Protein 5B5X (pdb70)

Foldseek 3Di:
DCVQFVQKADLLQLVQLVQVVCVVVVDALEQEEEEEFEAPDPVVVPNVVSSCVRHVHYYYDYYQQRADDCFLVNVLVSDPCYEYEYEYAREDEDCHDVLLQVLLVVCQVDPLVVLEDDPPDADPVPRRSSNQSNLLSVLCVVVVHDSNPDDSSVSSVSSQVSRQVVVVVSCVVNDDLQSYKYKYWYAYWYVNPIIGRTDFIWIRHNNDIDTDDSSPRDTDPVSHD

Solvent-accessible surface area: 10567 Å² total; per-residue (Å²): 59,113,99,123,18,106,49,12,11,8,11,42,8,0,2,3,23,0,72,96,20,8,44,66,70,36,5,73,30,140,56,4,34,0,2,0,1,2,7,125,50,88,68,7,89,60,0,43,75,69,0,94,90,26,15,64,49,33,41,43,18,57,0,58,0,0,5,7,72,33,26,45,117,18,0,120,72,15,29,121,131,93,55,15,0,1,2,1,0,0,0,3,54,32,168,50,10,40,16,0,78,94,0,17,92,47,2,74,89,50,38,29,87,74,12,36,138,60,103,77,89,92,56,110,153,67,63,42,19,9,40,4,42,16,61,2,0,70,42,0,120,165,33,196,63,61,9,104,147,15,68,28,26,41,0,0,31,0,0,5,90,11,8,1,42,23,1,44,131,22,3,120,134,19,10,81,55,72,74,2,2,23,1,0,4,0,0,3,0,2,24,85,166,19,40,0,2,12,84,60,8,10,1,9,31,99,48,96,100,55,112,40,78,4,66,146,14,104,60,81,103,174,63,71,172

Secondary structure (DSSP, 8-state):
-TTT-TT-EEHHHHHHHHHHHHHHTT--TTT-EEEEEEESSGGGHHHHHHHHHH-SEEEEEEEGGG---SHHHHHHHT---EEEEEEEE-EEE----SHHHHHHHHHHHS-HHHH---TT---TT-HHHHHHHHHHHHHHHTTT--TTT--HHHHHHHHHHHHHHHHHHHHHHH--TTTEEEEEEEEEEEE--EEEEEEEEEEESSS-EEE--GGGSPPPGGG--

Structure (mmCIF, N/CA/C/O backbone):
data_5B5X
#
_entry.id   5B5X
#
_cell.length_a   55.972
_cell.length_b   88.004
_cell.length_c   100.842
_cell.angle_alpha   90.00
_cell.angle_beta   90.00
_cell.angle_gamma   90.00
#
_symmetry.space_group_name_H-M   'I 2 2 2'
#
loop_
_entity.id
_entity.type
_entity.pdbx_description
1 polymer 'limiting CO2-inducible protein LCIC'
2 non-polymer 'ZINC ION'
3 non-polymer 'SULFATE ION'
4 water water
#
loop_
_atom_site.group_PDB
_atom_site.id
_atom_site.type_symbol
_atom_site.label_atom_id
_atom_site.label_alt_id
_atom_site.label_comp_id
_atom_site.label_asym_id
_atom_site.label_entity_id
_atom_site.label_seq_id
_atom_site.pdbx_PDB_ins_code
_atom_site.Cartn_x
_atom_site.Cartn_y
_atom_site.Cartn_z
_atom_site.occupancy
_atom_site.B_iso_or_equiv
_atom_site.auth_seq_id
_atom_site.auth_comp_id
_atom_site.auth_asym_id
_atom_site.auth_atom_id
_atom_site.pdbx_PDB_model_num
ATOM 1 N N . ILE A 1 45 ? 21.971 32.533 31.974 1.00 64.19 81 ILE A N 1
ATOM 2 C CA . ILE A 1 45 ? 20.735 31.797 32.238 1.00 61.57 81 ILE A CA 1
ATOM 3 C C . ILE A 1 45 ? 20.309 30.933 31.058 1.00 64.44 81 ILE A C 1
ATOM 4 O O . ILE A 1 45 ? 19.940 29.763 31.230 1.00 63.27 81 ILE A O 1
ATOM 6 N N . LEU A 1 46 ? 20.348 31.518 29.865 1.00 56.20 82 LEU A N 1
ATOM 7 C CA . LEU A 1 46 ? 19.917 30.827 28.652 1.00 57.35 82 LEU A CA 1
ATOM 8 C C . LEU A 1 46 ? 20.761 29.598 28.326 1.00 62.14 82 LEU A C 1
ATOM 9 O O . LEU A 1 46 ? 20.321 28.695 27.608 1.00 59.90 82 LEU A O 1
ATOM 14 N N . ARG A 1 47 ? 21.977 29.576 28.863 1.00 67.30 83 ARG A N 1
ATOM 15 C CA . ARG A 1 47 ? 22.874 28.439 28.719 1.00 66.90 83 ARG A CA 1
ATOM 16 C C . ARG A 1 47 ? 22.299 27.185 29.376 1.00 65.53 83 ARG A C 1
ATOM 17 O O . ARG A 1 47 ? 22.854 26.091 29.232 1.00 65.54 83 ARG A O 1
ATOM 19 N N . TYR A 1 48 ? 21.187 27.345 30.091 1.00 61.68 84 TYR A N 1
ATOM 20 C CA . TYR A 1 48 ? 20.497 26.212 30.692 1.00 58.96 84 TYR A CA 1
ATOM 21 C C . TYR A 1 48 ? 19.045 26.082 30.206 1.00 54.07 84 TYR A C 1
ATOM 22 O O . TYR A 1 48 ? 18.529 24.968 30.079 1.00 53.29 84 TYR A O 1
ATOM 31 N N . PHE A 1 49 ? 18.391 27.213 29.950 1.00 53.00 85 PHE A N 1
ATOM 32 C CA . PHE A 1 49 ? 16.968 27.230 29.591 1.00 51.68 85 PHE A CA 1
ATOM 33 C C . PHE A 1 49 ? 16.727 28.157 28.430 1.00 54.27 85 PHE A C 1
ATOM 34 O O . PHE A 1 49 ? 16.252 29.271 28.621 1.00 55.07 85 PHE A O 1
ATOM 42 N N . PRO A 1 50 ? 17.058 27.709 27.220 1.00 56.89 86 PRO A N 1
ATOM 43 C CA . PRO A 1 50 ? 16.965 28.532 26.006 1.00 55.47 86 PRO A CA 1
ATOM 44 C C . PRO A 1 50 ? 15.654 29.312 25.872 1.00 56.78 86 PRO A C 1
ATOM 45 O O . PRO A 1 50 ? 15.680 30.436 25.364 1.00 59.69 86 PRO A O 1
ATOM 49 N N . THR A 1 51 ? 14.541 28.744 26.331 1.00 52.64 87 THR A N 1
ATOM 50 C CA . THR A 1 51 ? 13.245 29.404 26.191 1.00 47.00 87 THR A CA 1
ATOM 51 C C . THR A 1 51 ? 12.902 30.326 27.351 1.00 41.81 87 THR A C 1
ATOM 52 O O . THR A 1 51 ? 11.793 30.848 27.407 1.00 44.26 87 THR A O 1
ATOM 56 N N . ALA A 1 52 ? 13.845 30.531 28.267 1.00 41.42 88 ALA A N 1
ATOM 57 C CA . ALA A 1 52 ? 13.600 31.372 29.445 1.00 43.36 88 ALA A CA 1
ATOM 58 C C . ALA A 1 52 ? 13.165 32.764 29.038 1.00 39.36 88 ALA A C 1
ATOM 59 O O . ALA A 1 52 ? 13.798 33.369 28.203 1.00 41.67 88 ALA A O 1
ATOM 61 N N . LEU A 1 53 ? 12.068 33.249 29.617 1.00 44.72 89 LEU A N 1
ATOM 62 C CA . LEU A 1 53 ? 11.597 34.626 29.423 1.00 39.25 89 LEU A CA 1
ATOM 63 C C . LEU A 1 53 ? 11.594 35.361 30.747 1.00 40.74 89 LEU A C 1
ATOM 64 O O . LEU A 1 53 ? 11.358 34.745 31.791 1.00 39.33 89 LEU A O 1
ATOM 69 N N . GLY A 1 54 ? 11.835 36.671 30.711 1.00 34.02 90 GLY A N 1
ATOM 70 C CA . GLY A 1 54 ? 11.608 37.488 31.881 1.00 29.85 90 GLY A CA 1
ATOM 71 C C . GLY A 1 54 ? 10.153 37.313 32.256 1.00 32.76 90 GLY A C 1
ATOM 72 O O . GLY A 1 54 ? 9.297 37.191 31.383 1.00 32.54 90 GLY A O 1
ATOM 73 N N . VAL A 1 55 ? 9.866 37.289 33.552 1.00 33.59 91 VAL A N 1
ATOM 74 C CA . VAL A 1 55 ? 8.541 36.911 34.017 1.00 34.26 91 VAL A CA 1
ATOM 75 C C . VAL A 1 55 ? 7.450 37.844 33.505 1.00 37.18 91 VAL A C 1
ATOM 76 O O . VAL A 1 55 ? 6.358 37.389 33.166 1.00 41.56 91 VAL A O 1
ATOM 80 N N . ASP A 1 56 ? 7.737 39.137 33.395 1.00 42.56 92 ASP A N 1
ATOM 81 C CA . ASP A 1 56 ? 6.739 40.060 32.844 1.00 44.53 92 ASP A CA 1
ATOM 82 C C . ASP A 1 56 ? 6.553 39.861 31.341 1.00 38.36 92 ASP A C 1
ATOM 83 O O . ASP A 1 56 ? 5.445 40.013 30.820 1.00 36.58 92 ASP A O 1
ATOM 88 N N . ASP A 1 57 ? 7.627 39.500 30.648 1.00 37.78 93 ASP A N 1
ATOM 89 C CA . ASP A 1 57 ? 7.502 39.142 29.242 1.00 38.94 93 ASP A CA 1
ATOM 90 C C . ASP A 1 57 ? 6.606 37.916 29.129 1.00 38.30 93 ASP A C 1
ATOM 91 O O . ASP A 1 57 ? 5.714 37.860 28.280 1.00 36.87 93 ASP A O 1
ATOM 96 N N . PHE A 1 58 ? 6.812 36.953 30.022 1.00 35.76 94 PHE A N 1
ATOM 97 C CA . PHE A 1 58 ? 5.993 35.754 30.012 1.00 37.42 94 PHE A CA 1
ATOM 98 C C . PHE A 1 58 ? 4.513 36.088 30.208 1.00 36.22 94 PHE A C 1
ATOM 99 O O . PHE A 1 58 ? 3.657 35.593 29.471 1.00 37.12 94 PHE A O 1
ATOM 107 N N . MET A 1 59 ? 4.215 36.926 31.196 1.00 35.70 95 MET A N 1
ATOM 108 C CA . MET A 1 59 ? 2.832 37.300 31.495 1.00 36.30 95 MET A CA 1
ATOM 109 C C . MET A 1 59 ? 2.154 38.025 30.332 1.00 36.60 95 MET A C 1
ATOM 110 O O . MET A 1 59 ? 0.993 37.764 30.042 1.00 36.59 95 MET A O 1
ATOM 115 N N . ALA A 1 60 ? 2.873 38.942 29.682 1.00 38.96 96 ALA A N 1
ATOM 116 C CA . ALA A 1 60 ? 2.341 39.689 28.532 1.00 39.48 96 ALA A CA 1
ATOM 117 C C . ALA A 1 60 ? 2.014 38.753 27.373 1.00 37.13 96 ALA A C 1
ATOM 118 O O . ALA A 1 60 ? 0.927 38.817 26.789 1.00 32.46 96 ALA A O 1
ATOM 120 N N . ARG A 1 61 ? 2.958 37.872 27.051 1.00 35.04 97 ARG A N 1
ATOM 121 C CA . ARG A 1 61 ? 2.755 36.949 25.949 1.00 37.95 97 ARG A CA 1
ATOM 122 C C . ARG A 1 61 ? 1.582 36.032 26.265 1.00 38.95 97 ARG A C 1
ATOM 123 O O . ARG A 1 61 ? 0.875 35.601 25.354 1.00 40.72 97 ARG A O 1
ATOM 131 N N . THR A 1 62 ? 1.352 35.779 27.554 1.00 34.30 98 THR A N 1
ATOM 132 C CA . THR A 1 62 ? 0.245 34.937 27.978 1.00 37.25 98 THR A CA 1
ATOM 133 C C . THR A 1 62 ? -1.071 35.691 27.888 1.00 36.76 98 THR A C 1
ATOM 134 O O . THR A 1 62 ? -2.063 35.159 27.401 1.00 44.84 98 THR A O 1
ATOM 138 N N . GLU A 1 63 ? -1.088 36.926 28.357 1.00 39.59 99 GLU A N 1
ATOM 139 C CA . GLU A 1 63 ? -2.259 37.785 28.194 1.00 42.49 99 GLU A CA 1
ATOM 140 C C . GLU A 1 63 ? -2.655 37.957 26.713 1.00 39.65 99 GLU A C 1
ATOM 141 O O . GLU A 1 63 ? -3.838 37.898 26.368 1.00 39.34 99 GLU A O 1
ATOM 147 N N . ILE A 1 64 ? -1.666 38.144 25.844 1.00 37.68 100 ILE A N 1
ATOM 148 C CA . ILE A 1 64 ? -1.909 38.279 24.402 1.00 40.80 100 ILE A CA 1
ATOM 149 C C . ILE A 1 64 ? -2.627 37.064 23.777 1.00 44.00 100 ILE A C 1
ATOM 150 O O . ILE A 1 64 ? -3.626 37.230 23.067 1.00 47.02 100 ILE A O 1
ATOM 155 N N . VAL A 1 65 ? -2.126 35.850 24.021 1.00 40.17 101 VAL A N 1
ATOM 156 C CA . VAL A 1 65 ? -2.776 34.677 23.448 1.00 39.86 101 VAL A CA 1
ATOM 157 C C . VAL A 1 65 ? -4.143 34.405 24.084 1.00 44.08 101 VAL A C 1
ATOM 158 O O . VAL A 1 65 ? -5.107 34.167 23.353 1.00 48.62 101 VAL A O 1
ATOM 162 N N . LEU A 1 66 ? -4.245 34.449 25.417 1.00 41.11 102 LEU A N 1
ATOM 163 C CA . LEU A 1 66 ? -5.521 34.181 26.092 1.00 38.50 102 LEU A CA 1
ATOM 164 C C . LEU A 1 66 ? -6.649 35.091 25.572 1.00 43.48 102 LEU A C 1
ATOM 165 O O . LEU A 1 66 ? -7.778 34.631 25.354 1.00 41.20 102 LEU A O 1
ATOM 170 N N . GLY A 1 67 ? -6.340 36.375 25.367 1.00 43.15 103 GLY A N 1
ATOM 171 C CA . GLY A 1 67 ? -7.326 37.330 24.893 1.00 44.04 103 GLY A CA 1
ATOM 172 C C . GLY A 1 67 ? -7.755 36.926 23.501 1.00 43.14 103 GLY A C 1
ATOM 173 O O . GLY A 1 67 ? -8.915 37.069 23.115 1.00 44.39 103 GLY A O 1
ATOM 174 N N . GLY A 1 68 ? -6.796 36.396 22.755 1.00 41.16 104 GLY A N 1
ATOM 175 C CA . GLY A 1 68 ? -7.067 35.852 21.445 1.00 44.30 104 GLY A CA 1
ATOM 176 C C . GLY A 1 68 ? -8.118 34.760 21.453 1.00 42.55 104 GLY A C 1
ATOM 177 O O . GLY A 1 68 ? -8.792 34.566 20.451 1.00 48.52 104 GLY A O 1
ATOM 178 N N . PHE A 1 69 ? -8.270 34.056 22.576 1.00 41.82 105 PHE A N 1
ATOM 179 C CA . PHE A 1 69 ? -9.258 32.975 22.677 1.00 40.12 105 PHE A CA 1
ATOM 180 C C . PHE A 1 69 ? -10.439 33.296 23.585 1.00 40.67 105 PHE A C 1
ATOM 181 O O . PHE A 1 69 ? -11.206 32.401 23.948 1.00 41.07 105 PHE A O 1
ATOM 189 N N . GLY A 1 70 ? -10.582 34.563 23.959 1.00 41.54 106 GLY A N 1
ATOM 190 C CA . GLY A 1 70 ? -11.771 35.004 24.656 1.00 39.18 106 GLY A CA 1
ATOM 191 C C . GLY A 1 70 ? -11.591 35.025 26.156 1.00 41.50 106 GLY A C 1
ATOM 192 O O . GLY A 1 70 ? -12.551 35.223 26.893 1.00 42.43 106 GLY A O 1
ATOM 193 N N . PHE A 1 71 ? -10.366 34.817 26.619 1.00 38.39 107 PHE A N 1
ATOM 194 C CA . PHE A 1 71 ? -10.099 34.965 28.044 1.00 43.21 107 PHE A CA 1
ATOM 195 C C . PHE A 1 71 ? -9.827 36.419 28.384 1.00 43.06 107 PHE A C 1
ATOM 196 O O . PHE A 1 71 ? -9.197 37.143 27.608 1.00 46.02 107 PHE A O 1
ATOM 204 N N . THR A 1 72 ? -10.317 36.844 29.545 1.00 44.49 108 THR A N 1
ATOM 205 C CA . THR A 1 72 ? -9.978 38.150 30.110 1.00 44.06 108 THR A CA 1
ATOM 206 C C . THR A 1 72 ? -9.633 38.003 31.582 1.00 42.92 108 THR A C 1
ATOM 207 O O . THR A 1 72 ? -10.043 37.035 32.220 1.00 42.31 108 THR A O 1
ATOM 211 N N . GLY A 1 73 ? -8.915 38.988 32.124 1.00 44.07 109 GLY A N 1
ATOM 212 C CA . GLY A 1 73 ? -8.557 39.009 33.532 1.00 43.30 109 GLY A CA 1
ATOM 213 C C . GLY A 1 73 ? -9.783 38.987 34.418 1.00 42.79 109 GLY A C 1
ATOM 214 O O . GLY A 1 73 ? -9.746 38.553 35.560 1.00 47.05 109 GLY A O 1
ATOM 215 N N . ASP A 1 74 ? -10.895 39.431 33.868 1.00 43.01 110 ASP A N 1
ATOM 216 C CA . ASP A 1 74 ? -12.112 39.499 34.636 1.00 43.82 110 ASP A CA 1
ATOM 217 C C . ASP A 1 74 ? -13.059 38.319 34.441 1.00 43.28 110 ASP A C 1
ATOM 218 O O . ASP A 1 74 ? -13.927 38.103 35.272 1.00 44.57 110 ASP A O 1
ATOM 223 N N . ASN A 1 75 ? -12.922 37.552 33.361 1.00 39.57 111 ASN A N 1
ATOM 224 C CA . ASN A 1 75 ? -13.838 36.425 33.206 1.00 44.82 111 ASN A CA 1
ATOM 225 C C . ASN A 1 75 ? -13.205 35.087 33.590 1.00 42.88 111 ASN A C 1
ATOM 226 O O . ASN A 1 75 ? -13.857 34.057 33.530 1.00 44.26 111 ASN A O 1
ATOM 231 N N . THR A 1 76 ? -11.940 35.109 33.991 1.00 42.24 112 THR A N 1
ATOM 232 C CA . THR A 1 76 ? -11.223 33.871 34.234 1.00 42.59 112 THR A CA 1
ATOM 233 C C . THR A 1 76 ? -10.761 33.745 35.675 1.00 46.80 112 THR A C 1
ATOM 234 O O . THR A 1 76 ? -10.150 34.660 36.217 1.00 45.16 112 THR A O 1
ATOM 238 N N . ILE A 1 77 ? -11.063 32.593 36.272 1.00 50.22 113 ILE A N 1
ATOM 239 C CA . ILE A 1 77 ? -10.430 32.126 37.506 1.00 49.77 113 ILE A CA 1
ATOM 240 C C . ILE A 1 77 ? -9.096 31.444 37.175 1.00 45.70 113 ILE A C 1
ATOM 241 O O . ILE A 1 77 ? -9.081 30.478 36.429 1.00 49.68 113 ILE A O 1
ATOM 246 N N . ALA A 1 78 ? -7.983 31.925 37.717 1.00 43.33 114 ALA A N 1
ATOM 247 C CA . ALA A 1 78 ? -6.712 31.225 37.532 1.00 41.83 114 ALA A CA 1
ATOM 248 C C . ALA A 1 78 ? -6.382 30.340 38.728 1.00 42.98 114 ALA A C 1
ATOM 249 O O . ALA A 1 78 ? -6.870 30.570 39.840 1.00 47.47 114 ALA A O 1
ATOM 251 N N . MET A 1 79 ? -5.557 29.323 38.484 1.00 40.01 115 MET A N 1
ATOM 252 C CA . MET A 1 79 ? -5.033 28.469 39.540 1.00 35.61 115 MET A CA 1
ATOM 253 C C . MET A 1 79 ? -3.528 28.317 39.375 1.00 36.17 115 MET A C 1
ATOM 254 O O . MET A 1 79 ? -3.044 28.156 38.265 1.00 40.55 115 MET A O 1
ATOM 259 N N . THR A 1 80 ? -2.788 28.381 40.476 1.00 37.22 116 THR A N 1
ATOM 260 C CA . THR A 1 80 ? -1.329 28.295 40.424 1.00 37.62 116 THR A CA 1
ATOM 261 C C . THR A 1 80 ? -0.782 27.215 41.351 1.00 40.69 116 THR A C 1
ATOM 262 O O . THR A 1 80 ? -1.245 27.058 42.484 1.00 44.64 116 THR A O 1
ATOM 266 N N . ASN A 1 81 ? 0.202 26.468 40.866 1.00 36.32 117 ASN A N 1
ATOM 267 C CA . ASN A 1 81 ? 0.887 25.513 41.701 1.00 39.81 117 ASN A CA 1
ATOM 268 C C . ASN A 1 81 ? 2.362 25.778 41.653 1.00 37.58 117 ASN A C 1
ATOM 269 O O . ASN A 1 81 ? 2.961 25.803 40.589 1.00 33.67 117 ASN A O 1
ATOM 274 N N . LEU A 1 82 ? 2.948 25.973 42.825 1.00 42.08 118 LEU A N 1
ATOM 275 C CA . LEU A 1 82 ? 4.355 26.330 42.925 1.00 41.16 118 LEU A CA 1
ATOM 276 C C . LEU A 1 82 ? 4.970 25.559 44.060 1.00 40.78 118 LEU A C 1
ATOM 277 O O . LEU A 1 82 ? 4.269 24.946 44.845 1.00 42.68 118 LEU A O 1
ATOM 282 N N . CYS A 1 83 ? 6.286 25.592 44.155 1.00 42.85 119 CYS A N 1
ATOM 283 C CA . CYS A 1 83 ? 6.921 25.036 45.323 1.00 46.65 119 CYS A CA 1
ATOM 284 C C . CYS A 1 83 ? 6.530 25.858 46.547 1.00 53.89 119 CYS A C 1
ATOM 285 O O . CYS A 1 83 ? 6.127 27.019 46.411 1.00 52.17 119 CYS A O 1
ATOM 288 N N . ARG A 1 84 ? 6.660 25.270 47.737 1.00 50.54 120 ARG A N 1
ATOM 289 C CA . ARG A 1 84 ? 6.249 25.947 48.966 1.00 54.23 120 ARG A CA 1
ATOM 290 C C . ARG A 1 84 ? 7.262 27.023 49.365 1.00 58.63 120 ARG A C 1
ATOM 291 O O . ARG A 1 84 ? 7.002 27.823 50.259 1.00 69.60 120 ARG A O 1
ATOM 299 N N . ASP A 1 85 ? 8.400 27.052 48.681 1.00 57.86 121 ASP A N 1
ATOM 300 C CA . ASP A 1 85 ? 9.473 27.989 48.987 1.00 59.14 121 ASP A CA 1
ATOM 301 C C . ASP A 1 85 ? 9.016 29.448 48.938 1.00 70.63 121 ASP A C 1
ATOM 302 O O . ASP A 1 85 ? 8.140 29.814 48.153 1.00 74.96 121 ASP A O 1
ATOM 307 N N . GLU A 1 86 ? 9.625 30.274 49.782 1.00 71.81 122 GLU A N 1
ATOM 308 C CA . GLU A 1 86 ? 9.291 31.689 49.883 1.00 72.98 122 GLU A CA 1
ATOM 309 C C . GLU A 1 86 ? 9.621 32.440 48.580 1.00 76.25 122 GLU A C 1
ATOM 310 O O . GLU A 1 86 ? 8.986 33.446 48.237 1.00 70.12 122 GLU A O 1
ATOM 312 N N . VAL A 1 87 ? 10.627 31.973 47.868 1.00 76.44 123 VAL A N 1
ATOM 313 C CA . VAL A 1 87 ? 11.085 32.605 46.655 1.00 71.85 123 VAL A CA 1
ATOM 314 C C . VAL A 1 87 ? 10.144 32.576 45.459 1.00 72.07 123 VAL A C 1
ATOM 315 O O . VAL A 1 87 ? 10.300 33.337 44.525 1.00 63.75 123 VAL A O 1
ATOM 319 N N . THR A 1 88 ? 9.165 31.699 45.489 1.00 70.01 124 THR A N 1
ATOM 320 C CA . THR A 1 88 ? 8.222 31.591 44.369 1.00 64.21 124 THR A CA 1
ATOM 321 C C . THR A 1 88 ? 7.168 32.705 44.375 1.00 60.14 124 THR A C 1
ATOM 322 O O . THR A 1 88 ? 6.166 32.635 43.661 1.00 55.00 124 THR A O 1
ATOM 326 N N . GLN A 1 89 ? 7.406 33.737 45.175 1.00 62.64 125 GLN A N 1
ATOM 327 C CA . GLN A 1 89 ? 6.389 34.749 45.434 1.00 62.69 125 GLN A CA 1
ATOM 328 C C . GLN A 1 89 ? 6.109 35.661 44.228 1.00 56.55 125 GLN A C 1
ATOM 329 O O . GLN A 1 89 ? 4.960 36.063 44.020 1.00 54.54 125 GLN A O 1
ATOM 335 N N . VAL A 1 90 ? 7.132 35.973 43.429 1.00 52.41 126 VAL A N 1
ATOM 336 C CA . VAL A 1 90 ? 6.960 36.953 42.351 1.00 53.14 126 VAL A CA 1
ATOM 337 C C . VAL A 1 90 ? 5.993 36.477 41.272 1.00 49.05 126 VAL A C 1
ATOM 338 O O . VAL A 1 90 ? 5.083 37.208 40.900 1.00 47.97 126 VAL A O 1
ATOM 342 N N . VAL A 1 91 ? 6.180 35.255 40.786 1.00 51.85 127 VAL A N 1
ATOM 343 C CA . VAL A 1 91 ? 5.291 34.680 39.769 1.00 51.55 127 VAL A CA 1
ATOM 344 C C . VAL A 1 91 ? 3.838 34.687 40.241 1.00 46.60 127 VAL A C 1
ATOM 345 O O . VAL A 1 91 ? 2.889 34.886 39.473 1.00 41.94 127 VAL A O 1
ATOM 349 N N . LYS A 1 92 ? 3.691 34.465 41.533 1.00 45.05 128 LYS A N 1
ATOM 350 C CA . LYS A 1 92 ? 2.397 34.329 42.155 1.00 47.97 128 LYS A CA 1
ATOM 351 C C . LYS A 1 92 ? 1.704 35.692 42.344 1.00 46.58 128 LYS A C 1
ATOM 352 O O . LYS A 1 92 ? 0.490 35.820 42.157 1.00 41.79 128 LYS A O 1
ATOM 358 N N . ASP A 1 93 ? 2.477 36.715 42.698 1.00 49.08 129 ASP A N 1
ATOM 359 C CA . ASP A 1 93 ? 1.941 38.076 42.748 1.00 45.67 129 ASP A CA 1
ATOM 360 C C . ASP A 1 93 ? 1.560 38.572 41.350 1.00 42.96 129 ASP A C 1
ATOM 361 O O . ASP A 1 93 ? 0.503 39.184 41.159 1.00 40.24 129 ASP A O 1
ATOM 366 N N . LYS A 1 94 ? 2.414 38.283 40.371 1.00 39.24 130 LYS A N 1
ATOM 367 C CA . LYS A 1 94 ? 2.193 38.736 39.003 1.00 43.09 130 LYS A CA 1
ATOM 368 C C . LYS A 1 94 ? 0.918 38.152 38.417 1.00 43.22 130 LYS A C 1
ATOM 369 O O . LYS A 1 94 ? 0.151 38.845 37.754 1.00 45.67 130 LYS A O 1
ATOM 375 N N . ILE A 1 95 ? 0.698 36.871 38.669 1.00 41.29 131 ILE A N 1
ATOM 376 C CA . ILE A 1 95 ? -0.477 36.185 38.170 1.00 41.02 131 ILE A CA 1
ATOM 377 C C . ILE A 1 95 ? -1.759 36.717 38.809 1.00 41.53 131 ILE A C 1
ATOM 378 O O . ILE A 1 95 ? -2.713 37.050 38.120 1.00 44.84 131 ILE A O 1
ATOM 383 N N . GLU A 1 96 ? -1.788 36.830 40.124 1.00 45.64 132 GLU A N 1
ATOM 384 C CA . GLU A 1 96 ? -3.010 37.287 40.781 1.00 51.02 132 GLU A CA 1
ATOM 385 C C . GLU A 1 96 ? -3.282 38.790 40.557 1.00 47.50 132 GLU A C 1
ATOM 386 O O . GLU A 1 96 ? -4.424 39.248 40.662 1.00 46.91 132 GLU A O 1
ATOM 392 N N . ALA A 1 97 ? -2.258 39.543 40.181 1.00 44.25 133 ALA A N 1
ATOM 393 C CA . ALA A 1 97 ? -2.506 40.896 39.678 1.00 47.27 133 ALA A CA 1
ATOM 394 C C . ALA A 1 97 ? -3.132 40.867 38.276 1.00 49.09 133 ALA A C 1
ATOM 395 O O . ALA A 1 97 ? -3.871 41.776 37.904 1.00 48.16 133 ALA A O 1
ATOM 397 N N . ALA A 1 98 ? -2.834 39.831 37.495 1.00 45.88 134 ALA A N 1
ATOM 398 C CA . ALA A 1 98 ? -3.389 39.736 36.149 1.00 42.94 134 ALA A CA 1
ATOM 399 C C . ALA A 1 98 ? -4.842 39.264 36.146 1.00 44.85 134 ALA A C 1
ATOM 400 O O . ALA A 1 98 ? -5.567 39.497 35.177 1.00 47.27 134 ALA A O 1
ATOM 402 N N . PHE A 1 99 ? -5.269 38.607 37.223 1.00 44.68 135 PHE A N 1
ATOM 403 C CA . PHE A 1 99 ? -6.601 38.007 37.272 1.00 44.06 135 PHE A CA 1
ATOM 404 C C . PHE A 1 99 ? -7.413 38.513 38.447 1.00 43.48 135 PHE A C 1
ATOM 405 O O . PHE A 1 99 ? -6.867 38.875 39.483 1.00 43.38 135 PHE A O 1
ATOM 413 N N . GLY A 1 100 ? -8.729 38.514 38.275 1.00 49.23 136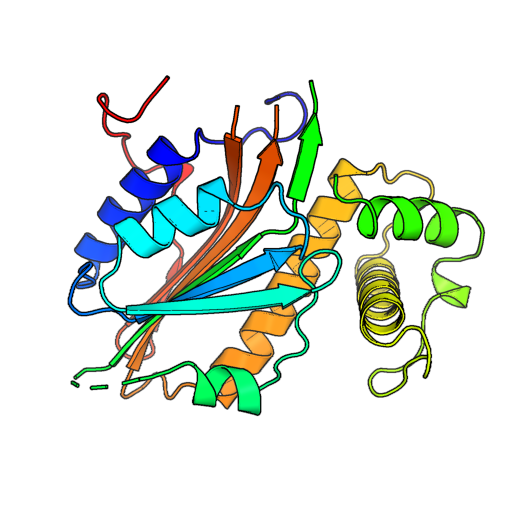 GLY A N 1
ATOM 414 C CA . GLY A 1 100 ? -9.639 38.915 39.327 1.00 54.46 136 GLY A CA 1
ATOM 415 C C . GLY A 1 100 ? -9.699 37.878 40.432 1.00 55.48 136 GLY A C 1
ATOM 416 O O . GLY A 1 100 ? -9.463 38.182 41.601 1.00 64.29 136 GLY A O 1
ATOM 417 N N . SER A 1 101 ? -10.021 36.644 40.068 1.00 59.35 137 SER A N 1
ATOM 418 C CA . SER A 1 101 ? -10.056 35.576 41.054 1.00 59.81 137 SER A CA 1
ATOM 419 C C . SER A 1 101 ? -8.866 34.651 40.843 1.00 56.73 137 SER A C 1
ATOM 420 O O . SER A 1 101 ? -8.641 34.152 39.739 1.00 49.69 137 SER A O 1
ATOM 423 N N . SER A 1 102 ? -8.093 34.460 41.907 1.00 57.58 138 SER A N 1
ATOM 424 C CA . SER A 1 102 ? -6.937 33.580 41.887 1.00 53.36 138 SER A CA 1
ATOM 425 C C . SER A 1 102 ? -7.058 32.556 43.019 1.00 55.89 138 SER A C 1
ATOM 426 O O . SER A 1 102 ? -7.725 32.802 44.022 1.00 61.11 138 SER A O 1
ATOM 429 N N . PHE A 1 103 ? -6.411 31.413 42.844 1.00 50.43 139 PHE A N 1
ATOM 430 C CA . PHE A 1 103 ? -6.507 30.299 43.779 1.00 50.73 139 PHE A CA 1
ATOM 431 C C . PHE A 1 103 ? -5.197 29.537 43.697 1.00 46.85 139 PHE A C 1
ATOM 432 O O . PHE A 1 103 ? -4.764 29.161 42.618 1.00 48.90 139 PHE A O 1
ATOM 440 N N . ASN A 1 104 ? -4.534 29.336 44.818 1.00 44.35 140 ASN A N 1
ATOM 441 C CA . ASN A 1 104 ? -3.214 28.731 44.765 1.00 45.13 140 ASN A CA 1
ATOM 442 C C . ASN A 1 104 ? -3.088 27.403 45.503 1.00 50.40 140 ASN A C 1
ATOM 443 O O . ASN A 1 104 ? -3.789 27.133 46.474 1.00 52.34 140 ASN A O 1
ATOM 448 N N . THR A 1 105 ? -2.195 26.566 45.000 1.00 47.98 141 THR A N 1
ATOM 449 C CA . THR A 1 105 ? -1.818 25.330 45.667 1.00 52.35 141 THR A CA 1
ATOM 450 C C . THR A 1 105 ? -0.300 25.343 45.685 1.00 47.42 141 THR A C 1
ATOM 451 O O . THR A 1 105 ? 0.312 26.109 44.944 1.00 48.60 141 THR A O 1
ATOM 455 N N . ASN A 1 106 ? 0.305 24.507 46.517 1.00 49.69 142 ASN A N 1
ATOM 456 C CA . ASN A 1 106 ? 1.753 24.414 46.556 1.00 49.32 142 ASN A CA 1
ATOM 457 C C . ASN A 1 106 ? 2.219 23.297 47.457 1.00 48.47 142 ASN A C 1
ATOM 458 O O . ASN A 1 106 ? 1.611 23.028 48.479 1.00 50.76 142 ASN A O 1
ATOM 463 N N . GLY A 1 107 ? 3.320 22.667 47.091 1.00 45.06 143 GLY A N 1
ATOM 464 C CA . GLY A 1 107 ? 3.919 21.688 47.959 1.00 46.34 143 GLY A CA 1
ATOM 465 C C . GLY A 1 107 ? 5.377 21.610 47.618 1.00 45.93 143 GLY A C 1
ATOM 466 O O . GLY A 1 107 ? 5.850 22.375 46.785 1.00 46.71 143 GLY A O 1
ATOM 467 N N . LEU A 1 108 ? 6.080 20.682 48.256 1.00 45.97 144 LEU A N 1
ATOM 468 C CA . LEU A 1 108 ? 7.497 20.487 48.011 1.00 46.30 144 LEU A CA 1
ATOM 469 C C . LEU A 1 108 ? 7.733 20.231 46.551 1.00 42.77 144 LEU A C 1
ATOM 470 O O . LEU A 1 108 ? 7.103 19.343 45.974 1.00 44.66 144 LEU A O 1
ATOM 475 N N . GLY A 1 109 ? 8.638 21.017 45.968 1.00 44.58 145 GLY A N 1
ATOM 476 C CA . GLY A 1 109 ? 8.965 20.947 44.552 1.00 44.97 145 GLY A CA 1
ATOM 477 C C . GLY A 1 109 ? 7.755 21.106 43.659 1.00 41.90 145 GLY A C 1
ATOM 478 O O . GLY A 1 109 ? 7.756 20.621 42.527 1.00 38.80 145 GLY A O 1
ATOM 479 N N . ALA A 1 110 ? 6.728 21.776 44.190 1.00 43.25 146 ALA A N 1
ATOM 480 C CA . ALA A 1 110 ? 5.443 21.964 43.516 1.00 42.71 146 ALA A CA 1
ATOM 481 C C . ALA A 1 110 ? 4.712 20.647 43.198 1.00 44.37 146 ALA A C 1
ATOM 482 O O . ALA A 1 110 ? 3.944 20.588 42.243 1.00 44.77 146 ALA A O 1
ATOM 484 N N . VAL A 1 111 ? 4.939 19.600 43.993 1.00 40.43 147 VAL A N 1
ATOM 485 C CA . VAL A 1 111 ? 4.163 18.371 43.860 1.00 35.32 147 VAL A CA 1
ATOM 486 C C . VAL A 1 111 ? 2.690 18.687 44.088 1.00 40.74 147 VAL A C 1
ATOM 487 O O . VAL A 1 111 ? 2.365 19.561 44.895 1.00 47.27 147 VAL A O 1
ATOM 491 N N . LEU A 1 112 ? 1.810 17.990 43.367 1.00 41.18 148 LEU A N 1
ATOM 492 C CA . LEU A 1 112 ? 0.360 18.219 43.431 1.00 42.77 148 LEU A CA 1
ATOM 493 C C . LEU A 1 112 ? -0.400 17.240 44.325 1.00 43.05 148 LEU A C 1
ATOM 494 O O . LEU A 1 112 ? -0.631 16.090 43.942 1.00 46.09 148 LEU A O 1
ATOM 499 N N . THR A 1 113 ? -0.846 17.714 45.483 1.00 42.86 149 THR A N 1
ATOM 500 C CA . THR A 1 113 ? -1.499 16.835 46.452 1.00 45.01 149 THR A CA 1
ATOM 501 C C . THR A 1 113 ? -2.966 17.170 46.688 1.00 46.54 149 THR A C 1
ATOM 502 O O . THR A 1 113 ? -3.685 16.395 47.320 1.00 45.03 149 THR A O 1
ATOM 506 N N . CYS A 1 114 ? -3.408 18.313 46.179 1.00 40.70 150 CYS A N 1
ATOM 507 C CA . CYS A 1 114 ? -4.767 18.779 46.436 1.00 43.18 150 CYS A CA 1
ATOM 508 C C . CYS A 1 114 ? -5.834 17.881 45.809 1.00 39.12 150 CYS A C 1
ATOM 509 O O . CYS A 1 114 ? -7.016 17.966 46.158 1.00 37.80 150 CYS A O 1
ATOM 512 N N . GLY A 1 115 ? -5.425 17.047 44.859 1.00 43.96 151 GLY A N 1
ATOM 513 C CA . GLY A 1 115 ? -6.341 16.126 44.209 1.00 41.97 151 GLY A CA 1
ATOM 514 C C . GLY A 1 115 ? -7.527 16.812 43.560 1.00 42.78 151 GLY A C 1
ATOM 515 O O . GLY A 1 115 ? -7.569 18.029 43.449 1.00 48.28 151 GLY A O 1
ATOM 516 N N . VAL A 1 116 ? -8.505 16.030 43.134 1.00 43.25 152 VAL A N 1
ATOM 517 C CA . VAL A 1 116 ? -9.661 16.589 42.451 1.00 47.35 152 VAL A CA 1
ATOM 518 C C . VAL A 1 116 ? -10.510 17.393 43.428 1.00 48.35 152 VAL A C 1
ATOM 519 O O . VAL A 1 116 ? -11.195 18.343 43.044 1.00 45.31 152 VAL A O 1
ATOM 523 N N . THR A 1 117 ? -10.447 17.001 44.699 1.00 52.88 153 THR A N 1
ATOM 524 C CA . THR A 1 117 ? -11.245 17.618 45.755 1.00 46.44 153 THR A CA 1
ATOM 525 C C . THR A 1 117 ? -10.767 19.020 46.013 1.00 44.10 153 THR A C 1
ATOM 526 O O . THR A 1 117 ? -11.569 19.948 46.122 1.00 47.57 153 THR A O 1
ATOM 530 N N . GLY A 1 118 ? -9.452 19.168 46.120 1.00 42.14 154 GLY A N 1
ATOM 531 C CA . GLY A 1 118 ? -8.856 20.484 46.270 1.00 46.75 154 GLY A CA 1
ATOM 532 C C . GLY A 1 118 ? -9.087 21.378 45.061 1.00 45.32 154 GLY A C 1
ATOM 533 O O . GLY A 1 118 ? -9.416 22.549 45.210 1.00 47.74 154 GLY A O 1
ATOM 534 N N . MET A 1 119 ? -8.927 20.829 43.860 1.00 47.39 155 MET A N 1
ATOM 535 C CA . MET A 1 119 ? -9.118 21.623 42.650 1.00 47.94 155 MET A CA 1
ATOM 536 C C . MET A 1 119 ? -10.560 22.080 42.482 1.00 49.29 155 MET A C 1
ATOM 537 O O . MET A 1 119 ? -10.796 23.265 42.283 1.00 53.58 155 MET A O 1
ATOM 542 N N . LYS A 1 120 ? -11.522 21.164 42.564 1.00 50.02 156 LYS A N 1
ATOM 543 C CA . LYS A 1 120 ? -12.925 21.549 42.420 1.00 48.20 156 LYS A CA 1
ATOM 544 C C . LYS A 1 120 ? -13.272 22.573 43.475 1.00 48.94 156 LYS A C 1
ATOM 545 O O . LYS A 1 120 ? -14.075 23.465 43.244 1.00 54.87 156 LYS A O 1
ATOM 551 N N . ALA A 1 121 ? -12.647 22.448 44.635 1.00 48.34 157 ALA A N 1
ATOM 552 C CA . ALA A 1 121 ? -12.909 23.371 45.721 1.00 49.70 157 ALA A CA 1
ATOM 553 C C . ALA A 1 121 ? -12.453 24.778 45.337 1.00 55.03 157 ALA A C 1
ATOM 554 O O . ALA A 1 121 ? -13.234 25.733 45.391 1.00 55.37 157 ALA A O 1
ATOM 556 N N . GLY A 1 122 ? -11.199 24.899 44.915 1.00 51.99 158 GLY A N 1
ATOM 557 C CA . GLY A 1 122 ? -10.644 26.189 44.543 1.00 51.10 158 GLY A CA 1
ATOM 558 C C . GLY A 1 122 ? -11.295 26.910 43.375 1.00 51.44 158 GLY A C 1
ATOM 559 O O . GLY A 1 122 ? -10.861 27.998 43.004 1.00 61.81 158 GLY A O 1
ATOM 560 N N . LEU A 1 123 ? -12.333 26.327 42.790 1.00 50.54 159 LEU A N 1
ATOM 561 C CA . LEU A 1 123 ? -12.966 26.944 41.642 1.00 51.17 159 LEU A CA 1
ATOM 562 C C . LEU A 1 123 ? -14.327 27.530 42.022 1.00 63.64 159 LEU A C 1
ATOM 563 O O . LEU A 1 123 ? -15.315 26.795 42.115 1.00 58.64 159 LEU A O 1
ATOM 568 N N . SER A 1 124 ? -14.319 28.848 42.293 1.00 71.57 160 SER A N 1
ATOM 569 C CA . SER A 1 124 ? -15.493 29.745 42.363 1.00 66.48 160 SER A CA 1
ATOM 570 C C . SER A 1 124 ? -15.077 31.108 42.913 1.00 60.98 160 SER A C 1
ATOM 571 O O . SER A 1 124 ? -13.999 31.250 43.490 1.00 61.19 160 SER A O 1
ATOM 574 N N . ARG A 1 133 ? -19.950 31.570 30.473 1.00 74.01 169 ARG A N 1
ATOM 575 C CA . ARG A 1 133 ? -19.298 30.255 30.410 1.00 66.28 169 ARG A CA 1
ATOM 576 C C . ARG A 1 133 ? -18.086 30.239 31.350 1.00 68.01 169 ARG A C 1
ATOM 577 O O . ARG A 1 133 ? -17.417 31.261 31.510 1.00 68.42 169 ARG A O 1
ATOM 585 N N . GLU A 1 134 ? -17.804 29.093 31.970 1.00 65.47 170 GLU A N 1
ATOM 586 C CA . GLU A 1 134 ? -16.717 29.001 32.942 1.00 55.24 170 GLU A CA 1
ATOM 587 C C . GLU A 1 134 ? -15.356 29.019 32.268 1.00 55.37 170 GLU A C 1
ATOM 588 O O . GLU A 1 134 ? -15.137 28.317 31.274 1.00 58.06 170 GLU A O 1
ATOM 594 N N . ARG A 1 135 ? -14.445 29.823 32.807 1.00 49.75 171 ARG A N 1
ATOM 595 C CA . ARG A 1 135 ? -13.108 29.945 32.238 1.00 45.49 171 ARG A CA 1
ATOM 596 C C . ARG A 1 135 ? -12.041 29.845 33.309 1.00 44.15 171 ARG A C 1
ATOM 597 O O . ARG A 1 135 ? -12.091 30.549 34.319 1.00 45.72 171 ARG A O 1
ATOM 605 N N . TYR A 1 136 ? -11.073 28.968 33.072 1.00 42.60 172 TYR A N 1
ATOM 606 C CA . TYR A 1 136 ? -9.980 28.733 34.007 1.00 42.59 172 TYR A CA 1
ATOM 607 C C . TYR A 1 136 ? -8.646 28.700 33.300 1.00 41.25 172 TYR A C 1
ATOM 608 O O . TYR A 1 136 ? -8.576 28.388 32.123 1.00 45.27 172 TYR A O 1
ATOM 617 N N . VAL A 1 137 ? -7.578 29.014 34.015 1.00 39.90 173 VAL A N 1
ATOM 618 C CA . VAL A 1 137 ? -6.246 28.810 33.464 1.00 41.78 173 VAL A CA 1
ATOM 619 C C . VAL A 1 137 ? -5.360 28.225 34.556 1.00 40.78 173 VAL A C 1
ATOM 620 O O . VAL A 1 137 ? -5.385 28.672 35.705 1.00 40.00 173 VAL A O 1
ATOM 624 N N . PHE A 1 138 ? -4.593 27.208 34.191 1.00 33.87 174 PHE A N 1
ATOM 625 C CA . PHE A 1 138 ? -3.820 26.460 35.151 1.00 34.84 174 PHE A CA 1
ATOM 626 C C . PHE A 1 138 ? -2.336 26.684 34.940 1.00 35.07 174 PHE A C 1
ATOM 627 O O . PHE A 1 138 ? -1.788 26.301 33.906 1.00 39.27 174 PHE A O 1
ATOM 635 N N . PHE A 1 139 ? -1.683 27.291 35.924 1.00 32.64 175 PHE A N 1
ATOM 636 C CA . PHE A 1 139 ? -0.234 27.453 35.887 1.00 34.12 175 PHE A CA 1
ATOM 637 C C . PHE A 1 139 ? 0.472 26.486 36.818 1.00 37.83 175 PHE A C 1
ATOM 638 O O . PHE A 1 139 ? 0.012 26.230 37.924 1.00 35.49 175 PHE A O 1
ATOM 646 N N . ALA A 1 140 ? 1.616 25.977 36.384 1.00 40.36 176 ALA A N 1
ATOM 647 C CA . ALA A 1 140 ? 2.415 25.124 37.240 1.00 35.75 176 ALA A CA 1
ATOM 648 C C . ALA A 1 140 ? 3.886 25.246 36.906 1.00 39.59 176 ALA A C 1
ATOM 649 O O . ALA A 1 140 ? 4.296 25.109 35.739 1.00 39.05 176 ALA A O 1
ATOM 651 N N . PHE A 1 141 ? 4.668 25.532 37.942 1.00 36.79 177 PHE A N 1
ATOM 652 C CA . PHE A 1 141 ? 6.104 25.689 37.810 1.00 39.82 177 PHE A CA 1
ATOM 653 C C . PHE A 1 141 ? 6.832 25.111 39.011 1.00 38.16 177 PHE A C 1
ATOM 654 O O . PHE A 1 141 ? 6.565 25.513 40.135 1.00 39.67 177 PHE A O 1
ATOM 662 N N . PRO A 1 142 ? 7.737 24.151 38.775 1.00 36.11 178 PRO A N 1
ATOM 663 C CA . PRO A 1 142 ? 8.803 23.897 39.742 1.00 36.85 178 PRO A CA 1
ATOM 664 C C . PRO A 1 142 ? 9.799 25.028 39.613 1.00 40.40 178 PRO A C 1
ATOM 665 O O . PRO A 1 142 ? 9.761 25.712 38.601 1.00 43.58 178 PRO A O 1
ATOM 669 N N . HIS A 1 143 ? 10.659 25.227 40.606 1.00 41.15 179 HIS A N 1
ATOM 670 C CA . HIS A 1 143 ? 11.633 26.313 40.551 1.00 43.52 179 HIS A CA 1
ATOM 671 C C . HIS A 1 143 ? 13.084 25.840 40.606 1.00 44.19 179 HIS A C 1
ATOM 672 O O . HIS A 1 143 ? 13.366 24.679 40.901 1.00 50.30 179 HIS A O 1
ATOM 679 N N . ILE A 1 144 ? 13.995 26.763 40.316 1.00 41.70 180 ILE A N 1
ATOM 680 C CA . ILE A 1 144 ? 15.426 26.490 40.324 1.00 40.85 180 ILE A CA 1
ATOM 681 C C . ILE A 1 144 ? 16.181 27.813 40.396 1.00 42.84 180 ILE A C 1
ATOM 682 O O . ILE A 1 144 ? 15.705 28.831 39.893 1.00 43.18 180 ILE A O 1
ATOM 687 N N . ALA A 1 145 ? 17.354 27.802 41.021 1.00 41.93 181 ALA A N 1
ATOM 688 C CA . ALA A 1 145 ? 18.143 29.020 41.150 1.00 45.02 181 ALA A CA 1
ATOM 689 C C . ALA A 1 145 ? 19.474 28.904 40.413 1.00 49.86 181 ALA A C 1
ATOM 690 O O . ALA A 1 145 ? 20.193 27.923 40.593 1.00 52.70 181 ALA A O 1
ATOM 692 N N . ILE A 1 146 ? 19.786 29.898 39.578 1.00 50.80 182 ILE A N 1
ATOM 693 C CA . ILE A 1 146 ? 21.044 29.963 38.828 1.00 56.13 182 ILE A CA 1
ATOM 694 C C . ILE A 1 146 ? 21.632 31.350 38.995 1.00 64.42 182 ILE A C 1
ATOM 695 O O . ILE A 1 146 ? 20.875 32.294 39.198 1.00 69.59 182 ILE A O 1
ATOM 700 N N . ASN A 1 147 ? 22.957 31.485 38.914 1.00 68.92 183 ASN A N 1
ATOM 701 C CA . ASN A 1 147 ? 23.595 32.801 38.739 1.00 70.71 183 ASN A CA 1
ATOM 702 C C . ASN A 1 147 ? 25.035 32.715 38.234 1.00 71.61 183 ASN A C 1
ATOM 703 O O . ASN A 1 1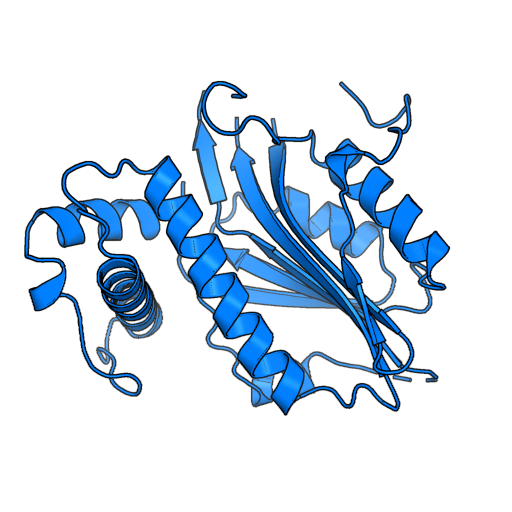47 ? 25.857 33.585 38.527 1.00 77.20 183 ASN A O 1
ATOM 708 N N . ALA A 1 166 ? 17.368 26.544 45.852 1.00 58.32 202 ALA A N 1
ATOM 709 C CA . ALA A 1 166 ? 16.213 26.305 44.990 1.00 56.32 202 ALA A CA 1
ATOM 710 C C . ALA A 1 166 ? 16.491 25.219 43.918 1.00 50.32 202 ALA A C 1
ATOM 711 O O . ALA A 1 166 ? 17.396 25.351 43.080 1.00 39.84 202 ALA A O 1
ATOM 713 N N . CYS A 1 167 ? 15.703 24.146 43.921 1.00 57.77 203 CYS A N 1
ATOM 714 C CA . CYS A 1 167 ? 14.495 24.003 44.732 1.00 55.86 203 CYS A CA 1
ATOM 715 C C . CYS A 1 167 ? 14.713 23.693 46.222 1.00 60.00 203 CYS A C 1
ATOM 716 O O . CYS A 1 167 ? 14.108 24.339 47.084 1.00 62.26 203 CYS A O 1
ATOM 719 N N . GLY A 1 168 ? 15.577 22.731 46.529 1.00 50.82 204 GLY A N 1
ATOM 720 C CA . GLY A 1 168 ? 15.750 22.295 47.905 1.00 41.26 204 GLY A CA 1
ATOM 721 C C . GLY A 1 168 ? 15.311 20.844 47.994 1.00 47.23 204 GLY A C 1
ATOM 722 O O . GLY A 1 168 ? 16.137 19.942 48.128 1.00 43.64 204 GLY A O 1
ATOM 723 N N . ALA A 1 169 ? 14.003 20.629 47.888 1.00 41.74 205 ALA A N 1
ATOM 724 C CA . ALA A 1 169 ? 13.437 19.290 47.799 1.00 43.13 205 ALA A CA 1
ATOM 725 C C . ALA A 1 169 ? 13.841 18.569 46.504 1.00 48.01 205 ALA A C 1
ATOM 726 O O . ALA A 1 169 ? 14.042 17.349 46.500 1.00 43.11 205 ALA A O 1
ATOM 728 N N . LEU A 1 170 ? 13.945 19.312 45.402 1.00 47.71 206 LEU A N 1
ATOM 729 C CA . LEU A 1 170 ? 14.363 18.705 44.147 1.00 47.33 206 LEU A CA 1
ATOM 730 C C . LEU A 1 170 ? 15.857 18.363 44.219 1.00 46.93 206 LEU A C 1
ATOM 731 O O . LEU A 1 170 ? 16.307 17.368 43.635 1.00 48.17 206 LEU A O 1
ATOM 736 N N . GLN A 1 171 ? 16.614 19.173 44.953 1.00 43.20 207 GLN A N 1
ATOM 737 C CA . GLN A 1 171 ? 18.044 18.945 45.132 1.00 45.92 207 GLN A CA 1
ATOM 738 C C . GLN A 1 171 ? 18.285 17.677 45.943 1.00 50.03 207 GLN A C 1
ATOM 739 O O . GLN A 1 171 ? 19.202 16.904 45.664 1.00 50.94 207 GLN A O 1
ATOM 745 N N . LYS A 1 172 ? 17.453 17.484 46.960 1.00 48.00 208 LYS A N 1
ATOM 746 C CA . LYS A 1 172 ? 17.538 16.318 47.817 1.00 49.78 208 LYS A CA 1
ATOM 747 C C . LYS A 1 172 ? 17.191 15.050 47.023 1.00 51.41 208 LYS A C 1
ATOM 748 O O . LYS A 1 172 ? 17.861 14.023 47.152 1.00 50.86 208 LYS A O 1
ATOM 754 N N . CYS A 1 173 ? 16.151 15.144 46.197 1.00 48.06 209 CYS A N 1
ATOM 755 C CA . CYS A 1 173 ? 15.764 14.065 45.295 1.00 49.03 209 CYS A CA 1
ATOM 756 C C . CYS A 1 173 ? 16.927 13.658 44.403 1.00 51.65 209 CYS A C 1
ATOM 757 O O . CYS A 1 173 ? 17.227 12.479 44.271 1.00 50.70 209 CYS A 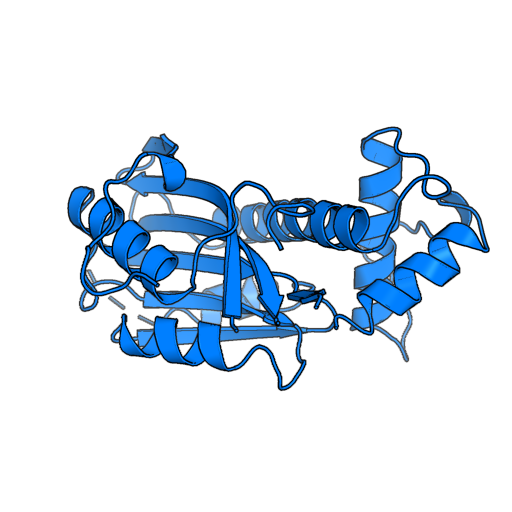O 1
ATOM 760 N N . LEU A 1 174 ? 17.585 14.647 43.805 1.00 52.56 210 LEU A N 1
ATOM 761 C CA . LEU A 1 174 ? 18.704 14.400 42.904 1.00 54.19 210 LEU A CA 1
ATOM 762 C C . LEU A 1 174 ? 19.757 13.524 43.552 1.00 53.69 210 LEU A C 1
ATOM 763 O O . LEU A 1 174 ? 20.186 12.520 42.981 1.00 52.87 210 LEU A O 1
ATOM 768 N N . VAL A 1 175 ? 20.165 13.927 44.751 1.00 49.51 211 VAL A N 1
ATOM 769 C CA . VAL A 1 175 ? 21.179 13.219 45.523 1.00 55.33 211 VAL A CA 1
ATOM 770 C C . VAL A 1 175 ? 20.791 11.766 45.833 1.00 54.41 211 VAL A C 1
ATOM 771 O O . VAL A 1 175 ? 21.615 10.862 45.725 1.00 51.47 211 VAL A O 1
ATOM 775 N N . GLU A 1 176 ? 19.536 11.552 46.203 1.00 49.61 212 GLU A N 1
ATOM 776 C CA . GLU A 1 176 ? 19.075 10.235 46.598 1.00 51.21 212 GLU A CA 1
ATOM 777 C C . GLU A 1 176 ? 18.879 9.333 45.395 1.00 54.17 212 GLU A C 1
ATOM 778 O O . GLU A 1 176 ? 19.245 8.154 45.420 1.00 58.53 212 GLU A O 1
ATOM 784 N N . LEU A 1 177 ? 18.289 9.893 44.345 1.00 54.42 213 LEU A N 1
ATOM 785 C CA . LEU A 1 177 ? 18.108 9.171 43.099 1.00 54.40 213 LEU A CA 1
ATOM 786 C C . LEU A 1 177 ? 19.440 8.684 42.541 1.00 55.04 213 LEU A C 1
ATOM 787 O O . LEU A 1 177 ? 19.511 7.623 41.941 1.00 57.75 213 LEU A O 1
ATOM 792 N N . LYS A 1 178 ? 20.500 9.448 42.759 1.00 54.73 214 LYS A N 1
ATOM 793 C CA . LYS A 1 178 ? 21.816 9.029 42.306 1.00 56.39 214 LYS A CA 1
ATOM 794 C C . LYS A 1 178 ? 22.438 8.002 43.257 1.00 58.88 214 LYS A C 1
ATOM 795 O O . LYS A 1 178 ? 23.121 7.077 42.814 1.00 62.74 214 LYS A O 1
ATOM 801 N N . ALA A 1 179 ? 22.190 8.159 44.555 1.00 55.13 215 ALA A N 1
ATOM 802 C CA . ALA A 1 179 ? 22.807 7.313 45.578 1.00 52.84 215 ALA A CA 1
ATOM 803 C C . ALA A 1 179 ? 22.291 5.884 45.522 1.00 57.95 215 ALA A C 1
ATOM 804 O O . ALA A 1 179 ? 23.078 4.940 45.497 1.00 67.31 215 ALA A O 1
ATOM 806 N N . GLU A 1 180 ? 20.972 5.721 45.524 1.00 60.08 216 GLU A N 1
ATOM 807 C CA . GLU A 1 180 ? 20.382 4.412 45.272 1.00 63.71 216 GLU A CA 1
ATOM 808 C C . GLU A 1 180 ? 19.893 4.381 43.839 1.00 67.50 216 GLU A C 1
ATOM 809 O O . GLU A 1 180 ? 20.013 5.368 43.127 1.00 68.05 216 GLU A O 1
ATOM 811 N N . GLY A 1 181 ? 19.352 3.258 43.396 1.00 70.85 217 GLY A N 1
ATOM 812 C CA . GLY A 1 181 ? 18.914 3.184 42.016 1.00 73.96 217 GLY A CA 1
ATOM 813 C C . GLY A 1 181 ? 17.697 4.052 41.768 1.00 64.59 217 GLY A C 1
ATOM 814 O O . GLY A 1 181 ? 17.072 4.535 42.711 1.00 65.62 217 GLY A O 1
ATOM 815 N N . VAL A 1 182 ? 17.363 4.254 40.497 1.00 63.60 218 VAL A N 1
ATOM 816 C CA . VAL A 1 182 ? 16.050 4.766 40.148 1.00 57.95 218 VAL A CA 1
ATOM 817 C C . VAL A 1 182 ? 15.080 3.751 40.722 1.00 60.92 218 VAL A C 1
ATOM 818 O O . VAL A 1 182 ? 14.042 4.108 41.255 1.00 58.07 218 VAL A O 1
ATOM 822 N N . ASP A 1 183 ? 15.474 2.480 40.650 1.00 66.90 219 ASP A N 1
ATOM 823 C CA . ASP A 1 183 ? 14.659 1.355 41.089 1.00 66.89 219 ASP A CA 1
ATOM 824 C C . ASP A 1 183 ? 14.282 1.366 42.564 1.00 67.11 219 ASP A C 1
ATOM 825 O O . ASP A 1 183 ? 13.112 1.184 42.919 1.00 67.22 219 ASP A O 1
ATOM 830 N N . ALA A 1 184 ? 15.284 1.542 43.418 1.00 63.66 220 ALA A N 1
ATOM 831 C CA . ALA A 1 184 ? 15.063 1.543 44.854 1.00 65.06 220 ALA A CA 1
ATOM 832 C C . ALA A 1 184 ? 14.027 2.600 45.226 1.00 72.27 220 ALA A C 1
ATOM 833 O O . ALA A 1 184 ? 13.191 2.393 46.112 1.00 75.45 220 ALA A O 1
ATOM 835 N N . ALA A 1 185 ? 14.072 3.722 44.511 1.00 69.34 221 ALA A N 1
ATOM 836 C CA . ALA A 1 185 ? 13.250 4.881 44.826 1.00 61.86 221 ALA A CA 1
ATOM 837 C C . ALA A 1 185 ? 11.806 4.757 44.342 1.00 58.95 221 ALA A C 1
ATOM 838 O O . ALA A 1 185 ? 10.950 5.518 44.787 1.00 55.57 221 ALA A O 1
ATOM 840 N N . VAL A 1 186 ? 11.516 3.822 43.438 1.00 57.92 222 VAL A N 1
ATOM 841 C CA . VAL A 1 186 ? 10.143 3.728 42.953 1.00 56.63 222 VAL A CA 1
ATOM 842 C C . VAL A 1 186 ? 9.310 2.903 43.910 1.00 59.20 222 VAL A C 1
ATOM 843 O O . VAL A 1 186 ? 9.805 1.983 44.566 1.00 64.34 222 VAL A O 1
ATOM 847 N N . ARG A 1 187 ? 8.046 3.286 44.004 1.00 54.49 223 ARG A N 1
ATOM 848 C CA . ARG A 1 187 ? 7.039 2.549 44.742 1.00 53.42 223 ARG A CA 1
ATOM 849 C C . ARG A 1 187 ? 5.753 2.815 43.987 1.00 47.64 223 ARG A C 1
ATOM 850 O O . ARG A 1 187 ? 5.670 3.764 43.201 1.00 49.28 223 ARG A O 1
ATOM 858 N N . ALA A 1 188 ? 4.767 1.957 44.187 1.00 46.41 224 ALA A N 1
ATOM 859 C CA . ALA A 1 188 ? 3.544 2.028 43.411 1.00 47.23 224 ALA A CA 1
ATOM 860 C C . ALA A 1 188 ? 2.780 3.271 43.776 1.00 47.53 224 ALA A C 1
ATOM 861 O O . ALA A 1 188 ? 2.966 3.811 44.867 1.00 54.83 224 ALA A O 1
ATOM 863 N N . PRO A 1 189 ? 1.924 3.750 42.867 1.00 48.85 225 PRO A N 1
ATOM 864 C CA . PRO A 1 189 ? 1.066 4.865 43.278 1.00 50.21 225 PRO A CA 1
ATOM 865 C C . PRO A 1 189 ? 0.140 4.473 44.428 1.00 49.84 225 PRO A C 1
ATOM 866 O O . PRO A 1 189 ? -0.319 3.333 44.495 1.00 50.38 225 PRO A O 1
ATOM 870 N N . GLY A 1 190 ? -0.120 5.412 45.331 1.00 49.35 226 GLY A N 1
ATOM 871 C CA . GLY A 1 190 ? -1.048 5.164 46.411 1.00 44.73 226 GLY A CA 1
ATOM 872 C C . GLY A 1 190 ? -0.341 4.887 47.719 1.00 41.34 226 GLY A C 1
ATOM 873 O O . GLY A 1 190 ? -0.975 4.798 48.758 1.00 44.42 226 GLY A O 1
ATOM 874 N N . LEU A 1 191 ? 0.978 4.760 47.662 1.00 40.38 227 LEU A N 1
ATOM 875 C CA . LEU A 1 191 ? 1.774 4.598 48.864 1.00 42.28 227 LEU A CA 1
ATOM 876 C C . LEU A 1 191 ? 2.529 5.874 49.199 1.00 45.45 227 LEU A C 1
ATOM 877 O O . LEU A 1 191 ? 2.862 6.664 48.308 1.00 47.94 227 LEU A O 1
ATOM 882 N N . HIS A 1 192 ? 2.872 6.048 50.464 1.00 38.18 228 HIS A N 1
ATOM 883 C CA . HIS A 1 192 ? 3.641 7.178 50.895 1.00 40.52 228 HIS A CA 1
ATOM 884 C C . HIS A 1 192 ? 4.125 6.993 52.295 1.00 40.97 228 HIS A C 1
ATOM 885 O O . HIS A 1 192 ? 3.587 6.236 53.019 1.00 43.04 228 HIS A O 1
ATOM 892 N N . ASP A 1 193 ? 5.156 7.709 52.661 1.00 34.84 229 ASP A N 1
ATOM 893 C CA . ASP A 1 193 ? 5.702 7.677 53.992 1.00 37.17 229 ASP A CA 1
ATOM 894 C C . ASP A 1 193 ? 4.925 8.589 54.966 1.00 43.32 229 ASP A C 1
ATOM 895 O O . ASP A 1 193 ? 4.833 9.799 54.759 1.00 40.71 229 ASP A O 1
ATOM 900 N N . PRO A 1 194 ? 4.373 8.004 56.042 1.00 47.31 230 PRO A N 1
ATOM 901 C CA . PRO A 1 194 ? 3.655 8.727 57.107 1.00 42.58 230 PRO A CA 1
ATOM 902 C C . PRO A 1 194 ?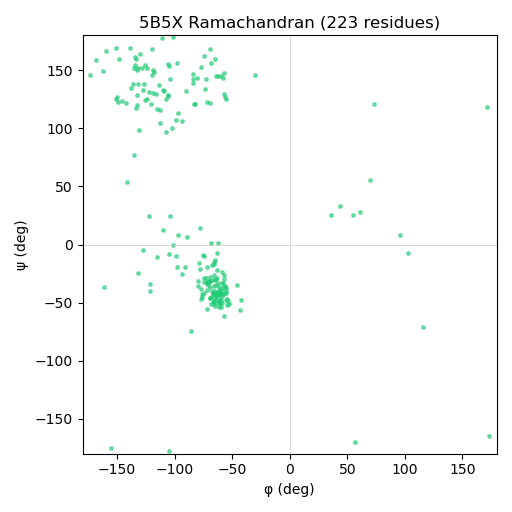 4.304 10.041 57.570 1.00 42.35 230 PRO A C 1
ATOM 903 O O . PRO A 1 194 ? 3.587 11.036 57.651 1.00 47.74 230 PRO A O 1
ATOM 907 N N . ILE A 1 195 ? 5.606 10.072 57.851 1.00 42.10 231 ILE A N 1
ATOM 908 C CA . ILE A 1 195 ? 6.210 11.337 58.274 1.00 47.30 231 ILE A CA 1
ATOM 909 C C . ILE A 1 195 ? 6.907 12.117 57.149 1.00 46.41 231 ILE A C 1
ATOM 910 O O . ILE A 1 195 ? 7.571 13.119 57.414 1.00 51.11 231 ILE A O 1
ATOM 915 N N . GLU A 1 196 ? 6.749 11.678 55.902 1.00 47.11 232 GLU A N 1
ATOM 916 C CA . GLU A 1 196 ? 7.197 12.467 54.746 1.00 40.88 232 GLU A CA 1
ATOM 917 C C . GLU A 1 196 ? 6.225 12.378 53.589 1.00 36.10 232 GLU A C 1
ATOM 918 O O . GLU A 1 196 ? 6.635 12.037 52.483 1.00 35.63 232 GLU A O 1
ATOM 924 N N . PRO A 1 197 ? 4.942 12.684 53.823 1.00 37.58 233 PRO A N 1
ATOM 925 C CA . PRO A 1 197 ? 3.966 12.445 52.756 1.00 38.62 233 PRO A CA 1
ATOM 926 C C . PRO A 1 197 ? 4.312 13.168 51.443 1.00 42.39 233 PRO A C 1
ATOM 927 O O . PRO A 1 197 ? 4.553 12.469 50.452 1.00 40.52 233 PRO A O 1
ATOM 931 N N . GLU A 1 198 ? 4.372 14.506 51.446 1.00 41.43 234 GLU A N 1
ATOM 932 C CA . GLU A 1 198 ? 4.673 15.276 50.235 1.00 40.40 234 GLU A CA 1
ATOM 933 C C . GLU A 1 198 ? 5.963 14.824 49.580 1.00 39.21 234 GLU A C 1
ATOM 934 O O . GLU A 1 198 ? 5.993 14.538 48.372 1.00 38.69 234 GLU A O 1
ATOM 940 N N . TYR A 1 199 ? 7.029 14.771 50.371 1.00 38.03 235 TYR A N 1
ATOM 941 C CA . TYR A 1 199 ? 8.339 14.454 49.826 1.00 38.33 235 TYR A CA 1
ATOM 942 C C . TYR A 1 199 ? 8.364 13.079 49.185 1.00 43.59 235 TYR A C 1
ATOM 943 O O . TYR A 1 199 ? 8.877 12.942 48.067 1.00 39.97 235 TYR A O 1
ATOM 952 N N . SER A 1 200 ? 7.818 12.077 49.888 1.00 36.12 236 SER A N 1
ATOM 953 C CA . SER A 1 200 ? 7.852 10.700 49.397 1.00 38.62 236 SER A CA 1
ATOM 954 C C . SER A 1 200 ? 7.021 10.574 48.113 1.00 40.06 236 SER A C 1
ATOM 955 O O . SER A 1 200 ? 7.483 9.979 47.135 1.00 38.70 236 SER A O 1
ATOM 958 N N . ILE A 1 201 ? 5.818 11.149 48.098 1.00 38.05 237 ILE A N 1
ATOM 959 C CA . ILE A 1 201 ? 5.027 11.190 46.868 1.00 40.46 237 ILE A CA 1
ATOM 960 C C . ILE A 1 201 ? 5.785 11.918 45.750 1.00 43.82 237 ILE A C 1
ATOM 961 O O . ILE A 1 201 ? 5.756 11.501 44.589 1.00 43.70 237 ILE A O 1
ATOM 966 N N . LEU A 1 202 ? 6.470 13.002 46.099 1.00 40.32 238 LEU A N 1
ATOM 967 C CA . LEU A 1 202 ? 7.234 13.72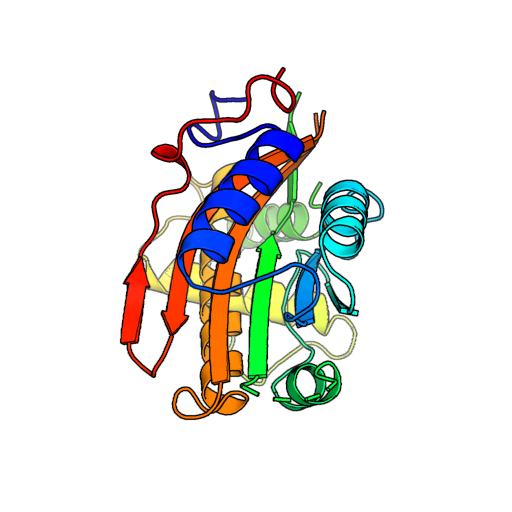7 45.096 1.00 43.18 238 LEU A CA 1
ATOM 968 C C . LEU A 1 202 ? 8.314 12.835 44.491 1.00 44.97 238 LEU A C 1
ATOM 969 O O . LEU A 1 202 ? 8.392 12.692 43.268 1.00 44.58 238 LEU A O 1
ATOM 974 N N . LYS A 1 203 ? 9.139 12.239 45.345 1.00 40.07 239 LYS A N 1
ATOM 975 C CA . LYS A 1 203 ? 10.253 11.417 44.881 1.00 44.68 239 LYS A CA 1
ATOM 976 C C . LYS A 1 203 ? 9.780 10.146 44.159 1.00 44.55 239 LYS A C 1
ATOM 977 O O . LYS A 1 203 ? 10.474 9.601 43.295 1.00 36.40 239 LYS A O 1
ATOM 983 N N . GLN A 1 204 ? 8.585 9.684 44.488 1.00 40.91 240 GLN A N 1
ATOM 984 C CA . GLN A 1 204 ? 8.125 8.454 43.879 1.00 43.91 240 GLN A CA 1
ATOM 985 C C . GLN A 1 204 ? 7.597 8.724 42.480 1.00 47.00 240 GLN A C 1
ATOM 986 O O . GLN A 1 204 ? 7.716 7.876 41.594 1.00 48.20 240 GLN A O 1
ATOM 992 N N . ARG A 1 205 ? 7.036 9.908 42.268 1.00 42.96 241 ARG A N 1
ATOM 993 C CA . ARG A 1 205 ? 6.539 10.250 40.951 1.00 40.01 241 ARG A CA 1
ATOM 994 C C . ARG A 1 205 ? 7.691 10.565 39.994 1.00 44.40 241 ARG A C 1
ATOM 995 O O . ARG A 1 205 ? 7.597 10.286 38.799 1.00 46.80 241 ARG A O 1
ATOM 1003 N N . LEU A 1 206 ? 8.780 11.124 40.516 1.00 43.87 242 LEU A N 1
ATOM 1004 C CA . LEU A 1 206 ? 9.983 11.348 39.707 1.00 42.81 242 LEU A CA 1
ATOM 1005 C C . LEU A 1 206 ? 10.711 10.029 39.393 1.00 46.04 242 LEU A C 1
ATOM 1006 O O . LEU A 1 206 ? 11.327 9.895 38.342 1.00 44.65 242 LEU A O 1
ATOM 1011 N N . ALA A 1 207 ? 10.672 9.070 40.316 1.00 45.08 243 ALA A N 1
ATOM 1012 C CA . ALA A 1 207 ? 11.355 7.786 40.104 1.00 48.55 243 ALA A CA 1
ATOM 1013 C C . ALA A 1 207 ? 10.696 7.025 38.958 1.00 45.73 243 ALA A C 1
ATOM 1014 O O . ALA A 1 207 ? 11.362 6.543 38.045 1.00 41.22 243 ALA A O 1
ATOM 1016 N N . ARG A 1 208 ? 9.375 6.942 39.026 1.00 43.00 244 ARG A N 1
ATOM 1017 C CA . ARG A 1 208 ? 8.583 6.313 38.000 1.00 40.81 244 ARG A CA 1
ATOM 1018 C C . ARG A 1 208 ? 8.731 7.051 36.681 1.00 47.19 244 ARG A C 1
ATOM 1019 O O . ARG A 1 208 ? 9.007 6.448 35.647 1.00 54.58 244 ARG A O 1
ATOM 1027 N N . ARG A 1 209 ? 8.558 8.360 36.715 1.00 48.59 245 ARG A N 1
ATOM 1028 C CA . ARG A 1 209 ? 8.696 9.162 35.515 1.00 44.42 245 ARG A CA 1
ATOM 1029 C C . ARG A 1 209 ? 10.054 8.950 34.839 1.00 49.58 245 ARG A C 1
ATOM 1030 O O . ARG A 1 209 ? 10.132 8.879 33.615 1.00 53.67 245 ARG A O 1
ATOM 1038 N N . ILE A 1 210 ? 11.114 8.836 35.639 1.00 47.56 246 ILE A N 1
ATOM 1039 C CA . ILE A 1 210 ? 12.473 8.654 35.119 1.00 48.32 246 ILE A CA 1
ATOM 1040 C C . ILE A 1 210 ? 12.620 7.314 34.428 1.00 51.48 246 ILE A C 1
ATOM 1041 O O . ILE A 1 210 ? 13.247 7.209 33.380 1.00 54.52 246 ILE A O 1
ATOM 1046 N N . ARG A 1 211 ? 12.045 6.284 35.031 1.00 51.13 247 ARG A N 1
ATOM 1047 C CA . ARG A 1 211 ? 12.154 4.946 34.492 1.00 57.63 247 ARG A CA 1
ATOM 1048 C C . ARG A 1 211 ? 11.343 4.822 33.205 1.00 58.84 247 ARG A C 1
ATOM 1049 O O . ARG A 1 211 ? 11.713 4.079 32.295 1.00 60.37 247 ARG A O 1
ATOM 1057 N N . TYR A 1 212 ? 10.251 5.579 33.140 1.00 53.96 248 TYR A N 1
ATOM 1058 C CA . TYR A 1 212 ? 9.325 5.560 32.012 1.00 55.92 248 TYR A CA 1
ATOM 1059 C C . TYR A 1 212 ? 9.879 6.280 30.768 1.00 61.33 248 TYR A C 1
ATOM 1060 O O . TYR A 1 212 ? 9.313 6.177 29.677 1.00 62.81 248 TYR A O 1
ATOM 1069 N N . GLU A 1 213 ? 11.001 6.979 30.921 1.00 58.23 249 GLU A N 1
ATOM 1070 C CA . GLU A 1 213 ? 11.639 7.643 29.784 1.00 63.21 249 GLU A CA 1
ATOM 1071 C C . GLU A 1 213 ? 13.081 7.194 29.549 1.00 62.60 249 GLU A C 1
ATOM 1072 O O . GLU A 1 213 ? 13.859 7.948 28.965 1.00 66.41 249 GLU A O 1
ATOM 1078 N N . LYS A 1 214 ? 13.424 5.986 30.001 1.00 60.85 250 LYS A N 1
ATOM 1079 C CA . LYS A 1 214 ? 14.777 5.410 29.905 1.00 62.27 250 LYS A CA 1
ATOM 1080 C C . LYS A 1 214 ? 15.901 6.394 30.267 1.00 59.75 250 LYS A C 1
ATOM 1081 O O . LYS A 1 214 ? 17.004 6.306 29.717 1.00 64.47 250 LYS A O 1
ATOM 1087 N N . LEU A 1 215 ? 15.636 7.307 31.199 1.00 51.07 251 LEU A N 1
ATOM 1088 C CA . L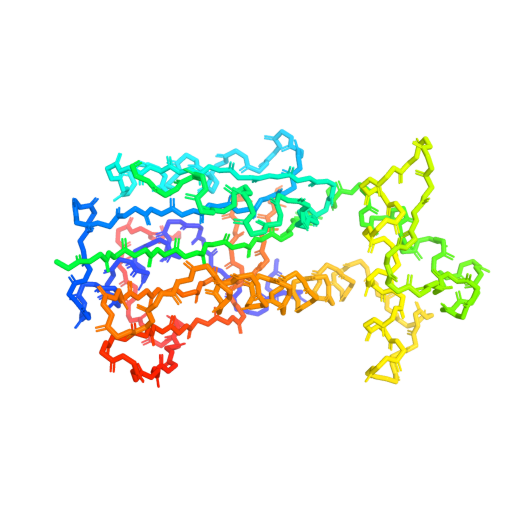EU A 1 215 ? 16.648 8.276 31.633 1.00 52.24 251 LEU A CA 1
ATOM 1089 C C . LEU A 1 215 ? 17.593 7.734 32.700 1.00 52.83 251 LEU A C 1
ATOM 1090 O O . LEU A 1 215 ? 17.178 7.067 33.645 1.00 53.94 251 LEU A O 1
ATOM 1095 N N . ASP A 1 216 ? 18.869 8.061 32.556 1.00 51.87 252 ASP A N 1
ATOM 1096 C CA . ASP A 1 216 ? 19.875 7.662 33.522 1.00 52.72 252 ASP A CA 1
ATOM 1097 C C . ASP A 1 216 ? 20.143 8.802 34.519 1.00 54.88 252 ASP A C 1
ATOM 1098 O O . ASP A 1 216 ? 20.675 9.849 34.153 1.00 51.51 252 ASP A O 1
ATOM 1103 N N . PRO A 1 217 ? 19.782 8.589 35.795 1.00 58.29 253 PRO A N 1
ATOM 1104 C CA . PRO A 1 217 ? 19.914 9.651 36.803 1.00 54.96 253 PRO A CA 1
ATOM 1105 C C . PRO A 1 217 ? 21.366 10.046 37.066 1.00 56.57 253 PRO A C 1
ATOM 1106 O O . PRO A 1 217 ? 21.619 11.084 37.672 1.00 57.29 253 PRO A O 1
ATOM 1110 N N . GLN A 1 218 ? 22.302 9.228 36.597 1.00 55.95 254 GLN A N 1
ATOM 1111 C CA . GLN A 1 218 ? 23.724 9.490 36.768 1.00 52.79 254 GLN A CA 1
ATOM 1112 C C . GLN A 1 218 ? 24.184 10.660 35.930 1.00 55.41 254 GLN A C 1
ATOM 1113 O O . GLN A 1 218 ? 25.103 11.386 36.318 1.00 57.01 254 GLN A O 1
ATOM 1119 N N . LEU A 1 219 ? 23.545 10.831 34.776 1.00 50.83 255 LEU A N 1
ATOM 1120 C CA . LEU A 1 219 ? 23.906 11.891 33.838 1.00 56.94 255 LEU A CA 1
ATOM 1121 C C . LEU A 1 219 ? 23.104 13.166 34.106 1.00 55.48 255 LEU A C 1
ATOM 1122 O O . LEU A 1 219 ? 23.476 14.257 33.665 1.00 53.52 255 LEU A O 1
ATOM 1127 N N . MET A 1 220 ? 21.994 13.026 34.817 1.00 49.59 256 MET A N 1
ATOM 1128 C CA . MET A 1 220 ? 21.137 14.169 35.053 1.00 52.24 256 MET A CA 1
ATOM 1129 C C . MET A 1 220 ? 21.752 15.127 36.055 1.00 52.29 256 MET A C 1
ATOM 1130 O O . MET A 1 220 ? 22.397 14.714 37.020 1.00 50.94 256 MET A O 1
ATOM 1135 N N . ASP A 1 221 ? 21.551 16.414 35.797 1.00 48.30 257 ASP A N 1
ATOM 1136 C CA . ASP A 1 221 ? 21.896 17.467 36.731 1.00 42.47 257 ASP A CA 1
ATOM 1137 C C . ASP A 1 221 ? 20.599 18.086 37.255 1.00 43.78 257 ASP A C 1
ATOM 1138 O O . ASP A 1 221 ? 19.499 17.697 36.839 1.00 40.58 257 ASP A O 1
ATOM 1143 N N . LEU A 1 222 ? 20.724 19.050 38.163 1.00 43.32 258 LEU A N 1
ATOM 1144 C CA . LEU A 1 222 ? 19.548 19.648 38.774 1.00 38.85 258 LEU A CA 1
ATOM 1145 C C . LEU A 1 222 ? 18.612 20.351 37.756 1.00 43.17 258 LEU A C 1
ATOM 1146 O O . LEU A 1 222 ? 17.385 20.234 37.873 1.00 40.61 258 LEU A O 1
ATOM 1151 N N . PRO A 1 223 ? 19.168 21.071 36.755 1.00 42.30 259 PRO A N 1
ATOM 1152 C CA . PRO A 1 223 ? 18.212 21.568 35.758 1.00 40.08 259 PRO A CA 1
ATOM 1153 C C . PRO A 1 223 ? 17.429 20.449 35.071 1.00 42.81 259 PRO A C 1
ATOM 1154 O O . PRO A 1 223 ? 16.210 20.589 34.949 1.00 42.30 259 PRO A O 1
ATOM 1158 N N . SER A 1 224 ? 18.073 19.358 34.658 1.00 41.64 260 SER A N 1
ATOM 1159 C CA . SER A 1 224 ? 17.307 18.327 33.963 1.00 40.70 260 SER A CA 1
ATOM 1160 C C . SER A 1 224 ? 16.260 17.679 34.888 1.00 44.72 260 SER A C 1
ATOM 1161 O O . SER A 1 224 ? 15.193 17.295 34.407 1.00 42.04 260 SER A O 1
ATOM 1164 N N . LEU A 1 225 ? 16.523 17.601 36.199 1.00 42.08 261 LEU A N 1
ATOM 1165 C CA . LEU A 1 225 ? 15.532 17.025 37.116 1.00 42.43 261 LEU A CA 1
ATOM 1166 C C . LEU A 1 225 ? 14.369 17.989 37.351 1.00 42.20 261 LEU A C 1
ATOM 1167 O O . LEU A 1 225 ? 13.196 17.556 37.371 1.00 40.41 261 LEU A O 1
ATOM 1172 N N . THR A 1 226 ? 14.675 19.281 37.523 1.00 41.46 262 THR A N 1
ATOM 1173 C CA . THR A 1 226 ? 13.636 20.325 37.615 1.00 41.60 262 THR A CA 1
ATOM 1174 C C . THR A 1 226 ? 12.747 20.289 36.402 1.00 42.49 262 THR A C 1
ATOM 1175 O O . THR A 1 226 ? 11.547 20.445 36.427 1.00 43.99 262 THR A O 1
ATOM 1179 N N . ALA A 1 227 ? 13.395 20.016 35.306 1.00 38.83 263 ALA A N 1
ATOM 1180 C CA . ALA A 1 227 ? 12.735 19.782 34.023 1.00 46.55 263 ALA A CA 1
ATOM 1181 C C . ALA A 1 227 ? 11.888 18.460 33.948 1.00 45.78 263 ALA A C 1
ATOM 1182 O O . ALA A 1 227 ? 10.743 18.437 33.474 1.00 45.68 263 ALA A O 1
ATOM 1184 N N . LEU A 1 228 ? 12.440 17.359 34.442 1.00 39.74 264 LEU A N 1
ATOM 1185 C CA . LEU A 1 228 ? 11.668 16.117 34.518 1.00 44.66 264 LEU A CA 1
ATOM 1186 C C . LEU A 1 228 ? 10.445 16.336 35.399 1.00 46.54 264 LEU A C 1
ATOM 1187 O O . LEU A 1 228 ? 9.365 15.829 35.112 1.00 43.80 264 LEU A O 1
ATOM 1192 N N . ALA A 1 229 ? 10.647 17.111 36.467 1.00 43.97 265 ALA A N 1
ATOM 1193 C CA . ALA A 1 229 ? 9.613 17.436 37.444 1.00 41.38 265 ALA A CA 1
ATOM 1194 C C . ALA A 1 229 ? 8.433 18.148 36.809 1.00 46.72 265 ALA A C 1
ATOM 1195 O O . ALA A 1 229 ? 7.283 17.730 36.975 1.00 48.96 265 ALA A O 1
ATOM 1197 N N . GLU A 1 230 ? 8.727 19.234 36.097 1.00 43.88 266 GLU A N 1
ATOM 1198 C CA . GLU A 1 230 ? 7.742 19.922 35.277 1.00 42.74 266 GLU A CA 1
ATOM 1199 C C . GLU A 1 230 ? 6.863 18.964 34.466 1.00 41.64 266 GLU A C 1
ATOM 1200 O O . GLU A 1 230 ? 5.647 18.997 34.581 1.00 40.32 266 GLU A O 1
ATOM 1206 N N . ARG A 1 231 ? 7.476 18.114 33.650 1.00 42.15 267 ARG A N 1
ATOM 1207 C CA . ARG A 1 231 ? 6.713 17.110 32.909 1.00 46.16 267 ARG A CA 1
ATOM 1208 C C . ARG A 1 231 ? 5.845 16.241 33.814 1.00 45.21 267 ARG A C 1
ATOM 1209 O O . ARG A 1 231 ? 4.661 16.062 33.538 1.00 43.70 267 ARG A O 1
ATOM 1217 N N . THR A 1 232 ? 6.410 15.736 34.912 1.00 44.42 268 THR A N 1
ATOM 1218 C CA . THR A 1 232 ? 5.622 14.918 35.841 1.00 43.53 268 THR A CA 1
ATOM 1219 C C . THR A 1 232 ? 4.464 15.725 36.418 1.00 42.27 268 THR A C 1
ATOM 1220 O O . THR A 1 232 ? 3.310 15.275 36.412 1.00 39.14 268 THR A O 1
ATOM 1224 N N . ILE A 1 233 ? 4.780 16.922 36.909 1.00 40.01 269 ILE A N 1
ATOM 1225 C CA . ILE A 1 233 ? 3.780 17.783 37.518 1.00 38.11 269 ILE A CA 1
ATOM 1226 C C . ILE A 1 233 ? 2.724 18.095 36.489 1.00 41.40 269 ILE A C 1
ATOM 1227 O O . ILE A 1 233 ? 1.514 18.084 36.765 1.00 38.79 269 ILE A O 1
ATOM 1232 N N . SER A 1 234 ? 3.212 18.348 35.283 1.00 39.57 270 SER A N 1
ATOM 1233 C CA . SER A 1 234 ? 2.362 18.713 34.174 1.00 41.41 270 SER A CA 1
ATOM 1234 C C . SER A 1 234 ? 1.380 17.588 33.854 1.00 43.05 270 SER A C 1
ATOM 1235 O O . SER A 1 234 ? 0.196 17.827 33.634 1.00 44.21 270 SER A O 1
ATOM 1238 N N . ASP A 1 235 ? 1.851 16.352 33.841 1.00 44.29 271 ASP A N 1
ATOM 1239 C CA . ASP A 1 235 ? 0.921 15.264 33.580 1.00 47.60 271 ASP A CA 1
ATOM 1240 C C . ASP A 1 235 ? -0.067 15.033 34.721 1.00 45.33 271 ASP A C 1
ATOM 1241 O O . ASP A 1 235 ? -1.243 14.763 34.481 1.00 43.52 271 ASP A O 1
ATOM 1246 N N . ASP A 1 236 ? 0.370 15.202 35.960 1.00 40.31 272 ASP A N 1
ATOM 1247 C CA . ASP A 1 236 ? -0.570 15.029 37.063 1.00 43.46 272 ASP A CA 1
ATOM 1248 C C . ASP A 1 236 ? -1.618 16.126 37.118 1.00 45.12 272 ASP A C 1
ATOM 1249 O O . ASP A 1 236 ? -2.763 15.880 37.514 1.00 40.61 272 ASP A O 1
ATOM 1254 N N . LEU A 1 237 ? -1.242 17.330 36.695 1.00 44.85 273 LEU A N 1
ATOM 1255 C CA . LEU A 1 237 ? -2.224 18.405 36.588 1.00 48.32 273 LEU A CA 1
ATOM 1256 C C . LEU A 1 237 ? -3.279 18.070 35.527 1.00 45.39 273 LEU A C 1
ATOM 1257 O O . LEU A 1 237 ? -4.473 18.325 35.710 1.00 45.43 273 LEU A O 1
ATOM 1262 N N . GLU A 1 238 ? -2.832 17.488 34.422 1.00 47.93 274 GLU A N 1
ATOM 1263 C CA . GLU A 1 238 ? -3.747 17.047 33.369 1.00 48.31 274 GLU A CA 1
ATOM 1264 C C . GLU A 1 238 ? -4.739 15.975 33.856 1.00 46.49 274 GLU A C 1
ATOM 1265 O O . GLU A 1 238 ? -5.929 16.065 33.534 1.00 44.29 274 GLU A O 1
ATOM 1271 N N . TYR A 1 239 ? -4.266 15.001 34.647 1.00 46.39 275 TYR A N 1
ATOM 1272 C CA . TYR A 1 239 ? -5.145 13.985 35.258 1.00 46.05 275 TYR A CA 1
ATOM 1273 C C . TYR A 1 239 ? -6.288 14.617 36.029 1.00 44.60 275 TYR A C 1
ATOM 1274 O O . TYR A 1 239 ? -7.451 14.247 35.860 1.00 45.54 275 TYR A O 1
ATOM 1283 N N . LEU A 1 240 ? -5.937 15.580 36.877 1.00 46.13 276 LEU A N 1
ATOM 1284 C CA . LEU A 1 240 ? -6.906 16.268 37.725 1.00 46.56 276 LEU A CA 1
ATOM 1285 C C . LEU A 1 240 ? -7.927 17.077 36.939 1.00 48.51 276 LEU A C 1
ATOM 1286 O O . LEU A 1 240 ? -9.124 17.043 37.244 1.00 48.91 276 LEU A O 1
ATOM 1291 N N . ILE A 1 241 ? -7.452 17.813 35.936 1.00 49.43 277 ILE A N 1
ATOM 1292 C CA . ILE A 1 241 ? -8.321 18.702 35.166 1.00 48.30 277 ILE A CA 1
ATOM 1293 C C . ILE A 1 241 ? -9.409 17.919 34.427 1.00 52.33 277 ILE A C 1
ATOM 1294 O O . ILE A 1 241 ? -10.571 18.336 34.408 1.00 54.74 277 ILE A O 1
ATOM 1299 N N . GLU A 1 242 ? -9.054 16.774 33.846 1.00 50.41 278 GLU A N 1
ATOM 1300 C CA . GLU A 1 242 ? -10.056 15.979 33.139 1.00 56.96 278 GLU A CA 1
ATOM 1301 C C . GLU A 1 242 ? -11.085 15.393 34.111 1.00 59.61 278 GLU A C 1
ATOM 1302 O O . GLU A 1 242 ? -12.241 15.205 33.744 1.00 63.61 278 GLU A O 1
ATOM 1308 N N . LYS A 1 243 ? -10.683 15.111 35.347 1.00 53.05 279 LYS A N 1
ATOM 1309 C CA . LYS A 1 243 ? -11.654 14.677 36.340 1.00 51.54 279 LYS A CA 1
ATOM 1310 C C . LYS A 1 243 ? -12.542 15.839 36.768 1.00 51.22 279 LYS A C 1
ATOM 1311 O O . LYS A 1 243 ? -13.750 15.674 36.946 1.00 53.30 279 LYS A O 1
ATOM 1317 N N . ALA A 1 244 ? -11.947 17.021 36.911 1.00 49.92 280 ALA A N 1
ATOM 1318 C CA . ALA A 1 244 ? -12.626 18.130 37.578 1.00 49.67 280 ALA A CA 1
ATOM 1319 C C . ALA A 1 244 ? -13.376 19.077 36.650 1.00 49.97 280 ALA A C 1
ATOM 1320 O O . ALA A 1 244 ? -14.318 19.730 37.080 1.00 56.37 280 ALA A O 1
ATOM 1322 N N . VAL A 1 245 ? -12.974 19.158 35.388 1.00 49.63 281 VAL A N 1
ATOM 1323 C CA . VAL A 1 245 ? -13.566 20.138 34.477 1.00 53.99 281 VAL A CA 1
ATOM 1324 C C . VAL A 1 245 ? -14.371 19.494 33.353 1.00 51.66 281 VAL A C 1
ATOM 1325 O O . VAL A 1 245 ? -13.951 18.500 32.773 1.00 50.71 281 VAL A O 1
ATOM 1329 N N . ASN A 1 246 ? -15.535 20.060 33.057 1.00 52.07 282 ASN A N 1
ATOM 1330 C CA . ASN A 1 246 ? -16.296 19.627 31.903 1.00 57.40 282 ASN A CA 1
ATOM 1331 C C . ASN A 1 246 ? -15.975 20.482 30.692 1.00 59.49 282 ASN A C 1
ATOM 1332 O O . ASN A 1 246 ? -16.442 21.610 30.598 1.00 61.53 282 ASN A O 1
ATOM 1337 N N . PRO A 1 247 ? -15.213 19.925 29.734 1.00 63.11 283 PRO A N 1
ATOM 1338 C CA . PRO A 1 247 ? -14.736 20.686 28.572 1.00 60.79 283 PRO A CA 1
ATOM 1339 C C . PRO A 1 247 ? -15.844 21.093 27.613 1.00 61.56 283 PRO A C 1
ATOM 1340 O O . PRO A 1 247 ? -15.554 21.724 26.601 1.00 64.84 283 PRO A O 1
ATOM 1344 N N . ALA A 1 248 ? -17.086 20.751 27.925 1.00 61.20 284 ALA A N 1
ATOM 1345 C CA . ALA A 1 248 ? -18.190 21.118 27.054 1.00 64.91 284 ALA A CA 1
ATOM 1346 C C . ALA A 1 248 ? -18.980 22.276 27.647 1.00 66.91 284 ALA A C 1
ATOM 1347 O O . ALA A 1 248 ? -19.860 22.839 26.997 1.00 69.74 284 ALA A O 1
ATOM 1349 N N . THR A 1 249 ? -18.661 22.637 28.882 1.00 66.92 285 THR A N 1
ATOM 1350 C CA . THR A 1 249 ? -19.314 23.770 29.536 1.00 69.93 285 THR A CA 1
ATOM 1351 C C . THR A 1 249 ? -18.292 24.770 30.079 1.00 66.82 285 THR A C 1
ATOM 1352 O O . THR A 1 249 ? -18.640 25.837 30.589 1.00 70.26 285 THR A O 1
ATOM 1356 N N . SER A 1 250 ? -17.023 24.408 29.962 1.00 65.79 286 SER A N 1
ATOM 1357 C CA . SER A 1 250 ? -15.947 25.219 30.487 1.00 60.81 286 SER A CA 1
ATOM 1358 C C . SER A 1 250 ? -14.826 25.286 29.463 1.00 59.25 286 SER A C 1
ATOM 1359 O O . SER A 1 250 ? -14.501 24.284 28.820 1.00 59.10 286 SER A O 1
ATOM 1362 N N . ASP A 1 251 ? -14.254 26.470 29.289 1.00 50.11 287 ASP A N 1
ATOM 1363 C CA . ASP A 1 251 ? -13.041 26.596 28.496 1.00 46.80 287 ASP A CA 1
ATOM 1364 C C . ASP A 1 251 ? -11.892 26.807 29.445 1.00 43.74 287 ASP A C 1
ATOM 1365 O O . ASP A 1 251 ? -12.073 27.337 30.536 1.00 40.13 287 ASP A O 1
ATOM 1370 N N . TYR A 1 252 ? -10.701 26.416 29.027 1.00 41.62 288 TYR A N 1
ATOM 1371 C CA . TYR A 1 252 ? -9.579 26.516 29.929 1.00 36.48 288 TYR A CA 1
ATOM 1372 C C . TYR A 1 252 ? -8.254 26.521 29.203 1.00 37.32 288 TYR A C 1
ATOM 1373 O O . TYR A 1 252 ? -8.178 26.225 28.014 1.00 40.16 288 TYR A O 1
ATOM 1382 N N . ALA A 1 253 ? -7.213 26.883 29.937 1.00 35.90 289 ALA A N 1
ATOM 1383 C CA . ALA A 1 253 ? -5.868 26.982 29.399 1.00 36.07 289 ALA A CA 1
ATOM 1384 C C . ALA A 1 253 ? -4.924 26.333 30.389 1.00 38.62 289 ALA A C 1
ATOM 1385 O O . ALA A 1 253 ? -5.208 26.288 31.581 1.00 38.97 289 ALA A O 1
ATOM 1387 N N . VAL A 1 254 ? -3.818 25.801 29.891 1.00 37.19 290 VAL A N 1
ATOM 1388 C CA . VAL A 1 254 ? -2.865 25.116 30.738 1.00 36.34 290 VAL A CA 1
ATOM 1389 C C . VAL A 1 254 ? -1.519 25.662 30.342 1.00 38.49 290 VAL A C 1
ATOM 1390 O O . VAL A 1 254 ? -1.127 25.566 29.184 1.00 40.92 290 VAL A O 1
ATOM 1394 N N . ILE A 1 255 ? -0.820 26.271 31.287 1.00 38.84 291 ILE A N 1
ATOM 1395 C CA . ILE A 1 255 ? 0.487 26.817 30.994 1.00 37.35 291 ILE A CA 1
ATOM 1396 C C . ILE A 1 255 ? 1.450 26.412 32.071 1.00 37.35 291 ILE A C 1
ATOM 1397 O O . ILE A 1 255 ? 1.269 26.747 33.226 1.00 42.61 291 ILE A O 1
ATOM 1402 N N . THR A 1 256 ? 2.469 25.663 31.694 1.00 36.93 292 THR A N 1
ATOM 1403 C CA . THR A 1 256 ? 3.417 25.163 32.662 1.00 40.40 292 THR A CA 1
ATOM 1404 C C . THR A 1 256 ? 4.811 25.393 32.123 1.00 42.41 292 THR A C 1
ATOM 1405 O O . THR A 1 256 ? 5.001 25.615 30.928 1.00 43.68 292 THR A O 1
ATOM 1409 N N . GLY A 1 257 ? 5.793 25.356 33.005 1.00 41.36 293 GLY A N 1
ATOM 1410 C CA . GLY A 1 257 ? 7.157 25.580 32.589 1.00 42.93 293 GLY A CA 1
ATOM 1411 C C . GLY A 1 257 ? 7.982 25.644 33.843 1.00 39.72 293 GLY A C 1
ATOM 1412 O O . GLY A 1 257 ? 7.493 25.258 34.896 1.00 40.99 293 GLY A O 1
ATOM 1413 N N . VAL A 1 258 ? 9.211 26.139 33.740 1.00 36.63 294 VAL A N 1
ATOM 1414 C CA . VAL A 1 258 ? 10.081 26.224 34.898 1.00 39.01 294 VAL A CA 1
ATOM 1415 C C . VAL A 1 258 ? 10.334 27.682 35.368 1.00 42.42 294 VAL A C 1
ATOM 1416 O O . VAL A 1 258 ? 10.620 28.591 34.564 1.00 35.74 294 VAL A O 1
ATOM 1420 N N . GLU A 1 259 ? 10.209 27.888 36.680 1.00 37.44 295 GLU A N 1
ATOM 1421 C CA . GLU A 1 259 ? 10.475 29.180 37.297 1.00 40.55 295 GLU A CA 1
ATOM 1422 C C . GLU A 1 259 ? 11.948 29.259 37.700 1.00 42.29 295 GLU A C 1
ATOM 1423 O O . GLU A 1 259 ? 12.479 28.321 38.289 1.00 43.74 295 GLU A O 1
ATOM 1429 N N . ILE A 1 260 ? 12.615 30.357 37.348 1.00 42.29 296 ILE A N 1
ATOM 1430 C CA . ILE A 1 260 ? 14.057 30.491 37.582 1.00 45.66 296 ILE A CA 1
ATOM 1431 C C . ILE A 1 260 ? 14.383 31.773 38.318 1.00 47.55 296 ILE A C 1
ATOM 1432 O O . ILE A 1 260 ? 13.905 32.845 37.954 1.00 46.65 296 ILE A O 1
ATOM 1437 N N . HIS A 1 261 ? 15.210 31.656 39.345 1.00 50.50 297 HIS A N 1
ATOM 1438 C CA . HIS A 1 261 ? 15.660 32.809 40.102 1.00 48.00 297 HIS A CA 1
ATOM 1439 C C . HIS A 1 261 ? 17.094 33.171 39.780 1.00 54.04 297 HIS A C 1
ATOM 1440 O O . HIS A 1 261 ? 17.955 32.307 39.869 1.00 55.13 297 HIS A O 1
ATOM 1447 N N . ASN A 1 262 ? 17.380 34.429 39.428 1.00 63.44 298 ASN A N 1
ATOM 1448 C CA . ASN A 1 262 ? 18.768 34.824 39.472 1.00 65.34 298 ASN A CA 1
ATOM 1449 C C . ASN A 1 262 ? 19.091 35.284 40.905 1.00 66.72 298 ASN A C 1
ATOM 1450 O O . ASN A 1 262 ? 20.228 35.584 41.238 1.00 68.34 298 ASN A O 1
ATOM 1455 N N . MET A 1 275 ? 15.692 39.191 37.356 1.00 49.90 311 MET A N 1
ATOM 1456 C CA . MET A 1 275 ? 15.992 38.242 38.420 1.00 52.53 311 MET A CA 1
ATOM 1457 C C . MET A 1 275 ? 15.131 36.991 38.328 1.00 53.34 311 MET A C 1
ATOM 1458 O O . MET A 1 275 ? 15.604 35.879 38.553 1.00 53.14 311 MET A O 1
ATOM 1463 N N . GLU A 1 276 ? 13.863 37.186 37.996 1.00 49.23 312 GLU A N 1
ATOM 1464 C CA . GLU A 1 276 ? 12.909 36.097 37.911 1.00 47.42 312 GLU A CA 1
ATOM 1465 C C . GLU A 1 276 ? 12.568 35.735 36.457 1.00 49.89 312 GLU A C 1
ATOM 1466 O O . GLU A 1 276 ? 12.204 36.603 35.652 1.00 48.29 312 GLU A O 1
ATOM 1472 N N . PHE A 1 277 ? 12.681 34.451 36.127 1.00 48.50 313 PHE A N 1
ATOM 1473 C CA . PHE A 1 277 ? 12.401 33.982 34.774 1.00 41.89 313 PHE A CA 1
ATOM 1474 C C . PHE A 1 277 ? 11.425 32.826 34.752 1.00 39.81 313 PHE A C 1
ATOM 1475 O O . PHE A 1 277 ? 11.317 32.061 35.706 1.00 43.33 313 PHE A O 1
ATOM 1483 N N . ILE A 1 278 ? 10.706 32.728 33.650 1.00 35.76 314 ILE A N 1
ATOM 1484 C CA . ILE A 1 278 ? 9.890 31.574 33.329 1.00 33.20 314 ILE A CA 1
ATOM 1485 C C . ILE A 1 278 ? 10.354 30.967 32.011 1.00 36.77 314 ILE A C 1
ATOM 1486 O O . ILE A 1 278 ? 10.383 31.646 30.983 1.00 40.16 314 ILE A O 1
ATOM 1491 N N . ALA A 1 279 ? 10.750 29.704 32.027 1.00 37.19 315 ALA A N 1
ATOM 1492 C CA . ALA A 1 279 ? 10.997 29.018 30.767 1.00 36.04 315 ALA A CA 1
ATOM 1493 C C . ALA A 1 279 ? 9.805 28.114 30.478 1.00 39.10 315 ALA A C 1
ATOM 1494 O O . ALA A 1 279 ? 9.671 27.024 31.061 1.00 40.37 315 ALA A O 1
ATOM 1496 N N . PRO A 1 280 ? 8.905 28.580 29.601 1.00 39.36 316 PRO A N 1
ATOM 1497 C CA . PRO A 1 280 ? 7.705 27.820 29.216 1.00 44.45 316 PRO A CA 1
ATOM 1498 C C . PRO A 1 280 ? 8.035 26.519 28.490 1.00 41.78 316 PRO A C 1
ATOM 1499 O O . PRO A 1 280 ? 9.002 26.467 27.730 1.00 46.03 316 PRO A O 1
ATOM 1503 N N . THR A 1 281 ? 7.238 25.484 28.719 1.00 39.87 317 THR A N 1
ATOM 1504 C CA . THR A 1 281 ? 7.468 24.190 28.069 1.00 43.20 317 THR A CA 1
ATOM 1505 C C . THR A 1 281 ? 6.202 23.616 27.463 1.00 41.89 317 THR A C 1
ATOM 1506 O O . THR A 1 281 ? 6.262 22.818 26.541 1.00 55.75 317 THR A O 1
ATOM 1510 N N . LYS A 1 282 ? 5.057 24.019 27.992 1.00 41.10 318 LYS A N 1
ATOM 1511 C CA . LYS A 1 282 ? 3.786 23.493 27.533 1.00 41.46 318 LYS A CA 1
ATOM 1512 C C . LYS A 1 282 ? 2.687 24.528 27.678 1.00 42.32 318 LYS A C 1
ATOM 1513 O O . LYS A 1 282 ? 2.435 25.028 28.772 1.00 41.14 318 LYS A O 1
ATOM 1519 N N . ALA A 1 283 ? 2.027 24.845 26.570 1.00 41.94 319 ALA A N 1
ATOM 1520 C CA . ALA A 1 283 ? 0.943 25.807 26.595 1.00 42.44 319 ALA A CA 1
ATOM 1521 C C . ALA A 1 283 ? -0.116 25.419 25.597 1.00 38.69 319 ALA A C 1
ATOM 1522 O O . ALA A 1 283 ? 0.166 25.292 24.417 1.00 41.33 319 ALA A O 1
ATOM 1524 N N . TYR A 1 284 ? -1.339 25.251 26.081 1.00 37.60 320 TYR A N 1
ATOM 1525 C CA . TYR A 1 284 ? -2.479 25.046 25.212 1.00 38.70 320 TYR A CA 1
ATOM 1526 C C . TYR A 1 284 ? -3.732 25.571 25.856 1.00 38.24 320 TYR A C 1
ATOM 1527 O O . TYR A 1 284 ? -3.762 25.851 27.058 1.00 38.53 320 TYR A O 1
ATOM 1536 N N . VAL A 1 285 ? -4.780 25.630 25.047 1.00 39.98 321 VAL A N 1
ATOM 1537 C CA . VAL A 1 285 ? -6.068 26.152 25.454 1.00 40.10 321 VAL A CA 1
ATOM 1538 C C . VAL A 1 285 ? -7.142 25.157 24.983 1.00 40.68 321 VAL A C 1
ATOM 1539 O O . VAL A 1 285 ? -6.953 24.438 24.001 1.00 38.97 321 VAL A O 1
ATOM 1543 N N . VAL A 1 286 ? -8.243 25.076 25.714 1.00 39.94 322 VAL A N 1
ATOM 1544 C CA . VAL A 1 286 ? -9.332 24.192 25.338 1.00 37.89 322 VAL A CA 1
ATOM 1545 C C . VAL A 1 286 ? -10.663 24.933 25.374 1.00 39.57 322 VAL A C 1
ATOM 1546 O O . VAL A 1 286 ? -11.277 25.084 26.412 1.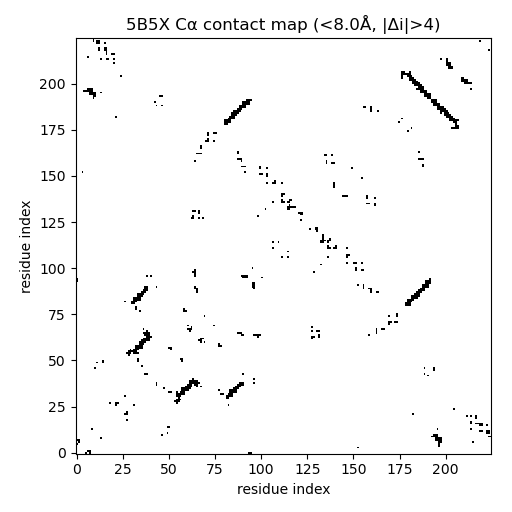00 44.51 322 VAL A O 1
ATOM 1550 N N . VAL A 1 287 ? -11.114 25.380 24.220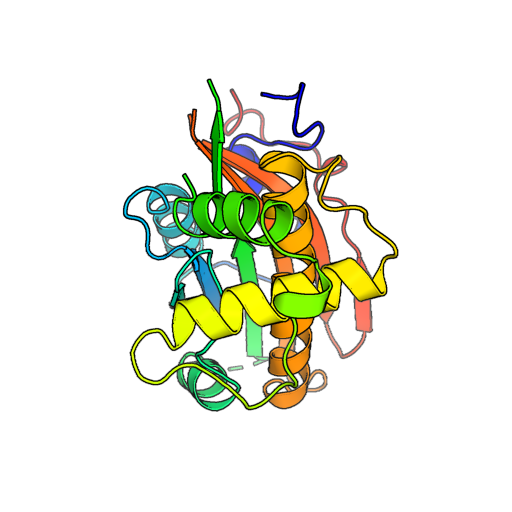 1.00 43.43 323 VAL A N 1
ATOM 1551 C CA . VAL A 1 287 ? -12.300 26.213 24.130 1.00 52.03 323 VAL A CA 1
ATOM 1552 C C . VAL A 1 287 ? -13.366 25.429 23.363 1.00 58.47 323 VAL A C 1
ATOM 1553 O O . VAL A 1 287 ? -13.194 25.130 22.176 1.00 59.67 323 VAL A O 1
ATOM 1557 N N . ASN A 1 288 ? -14.483 25.092 23.955 1.00 64.61 324 ASN A N 1
ATOM 1558 C CA . ASN A 1 288 ? -15.427 24.329 23.170 1.00 67.11 324 ASN A CA 1
ATOM 1559 C C . ASN A 1 288 ? -14.842 22.921 22.934 1.00 58.29 324 ASN A C 1
ATOM 1560 O O . ASN A 1 288 ? -14.710 22.505 21.816 1.00 60.43 324 ASN A O 1
ATOM 1565 N N . GLY A 1 289 ? -14.489 22.189 23.988 1.00 59.91 325 GLY A N 1
ATOM 1566 C CA . GLY A 1 289 ? -13.855 20.886 23.843 1.00 55.69 325 GLY A CA 1
ATOM 1567 C C . GLY A 1 289 ? -12.877 20.661 22.710 1.00 45.32 325 GLY A C 1
ATOM 1568 O O . GLY A 1 289 ? -12.716 19.541 22.278 1.00 60.18 325 GLY A O 1
ATOM 1569 N N . VAL A 1 290 ? -12.249 21.720 22.227 1.00 44.93 326 VAL A N 1
ATOM 1570 C CA . VAL A 1 290 ? -11.257 21.618 21.189 1.00 45.15 326 VAL A CA 1
ATOM 1571 C C . VAL A 1 290 ? -9.974 22.211 21.673 1.00 42.26 326 VAL A C 1
ATOM 1572 O O . VAL A 1 290 ? -9.953 23.316 22.181 1.00 42.83 326 VAL A O 1
ATOM 1576 N N . LYS A 1 291 ? -8.893 21.480 21.500 1.00 43.67 327 LYS A N 1
ATOM 1577 C CA . LYS A 1 291 ? -7.662 21.894 22.104 1.00 45.98 327 LYS A CA 1
ATOM 1578 C C . LYS A 1 291 ? -6.664 22.391 21.049 1.00 43.90 327 LYS A C 1
ATOM 1579 O O . LYS A 1 291 ? -6.455 21.749 20.022 1.00 48.48 327 LYS A O 1
ATOM 1585 N N . THR A 1 292 ? -6.077 23.558 21.321 1.00 40.30 328 THR A N 1
ATOM 1586 C CA . THR A 1 292 ? -5.112 24.217 20.436 1.00 43.47 328 THR A CA 1
ATOM 1587 C C . THR A 1 292 ? -3.795 24.486 21.154 1.00 40.88 328 THR A C 1
ATOM 1588 O O . THR A 1 292 ? -3.793 25.132 22.191 1.00 47.11 328 THR A O 1
ATOM 1592 N N . HIS A 1 293 ? -2.676 24.027 20.607 1.00 42.46 329 HIS A N 1
ATOM 1593 C CA . HIS A 1 293 ? -1.385 24.317 21.221 1.00 39.33 329 HIS A CA 1
ATOM 1594 C C . HIS A 1 293 ? -0.909 25.688 20.858 1.00 44.91 329 HIS A C 1
ATOM 1595 O O . HIS A 1 293 ? -1.105 26.135 19.735 1.00 48.97 329 HIS A O 1
ATOM 1602 N N . LEU A 1 294 ? -0.266 26.355 21.813 1.00 45.52 330 LEU A N 1
ATOM 1603 C CA . LEU A 1 294 ? 0.262 27.689 21.582 1.00 42.85 330 LEU A CA 1
ATOM 1604 C C . LEU A 1 294 ? 1.759 27.700 21.785 1.00 41.45 330 LEU A C 1
ATOM 1605 O O . LEU A 1 294 ? 2.284 26.979 22.615 1.00 43.12 330 LEU A O 1
ATOM 1610 N N . ASP A 1 295 ? 2.449 28.514 21.004 1.00 50.38 331 ASP A N 1
ATOM 1611 C CA . ASP A 1 295 ? 3.866 28.725 21.214 1.00 50.47 331 ASP A CA 1
ATOM 1612 C C . ASP A 1 295 ? 4.079 30.163 21.671 1.00 50.43 331 ASP A C 1
ATOM 1613 O O . ASP A 1 295 ? 4.002 31.110 20.879 1.00 48.98 331 ASP A O 1
ATOM 1618 N N . LEU A 1 296 ? 4.336 30.309 22.960 1.00 45.79 332 LEU A N 1
ATOM 1619 C CA . LEU A 1 296 ? 4.554 31.606 23.544 1.00 46.99 332 LEU A CA 1
ATOM 1620 C C . LEU A 1 296 ? 5.773 32.247 22.931 1.00 49.34 332 LEU A C 1
ATOM 1621 O O . LEU A 1 296 ? 5.820 33.463 22.740 1.00 44.81 332 LEU A O 1
ATOM 1626 N N . MET A 1 297 ? 6.744 31.415 22.580 1.00 47.00 333 MET A N 1
ATOM 1627 C CA . MET A 1 297 ? 7.994 31.921 22.036 1.00 51.95 333 MET A CA 1
ATOM 1628 C C . MET A 1 297 ? 7.811 32.602 20.689 1.00 51.20 333 MET A C 1
ATOM 1629 O O . MET A 1 297 ? 8.694 33.314 20.223 1.00 49.54 333 MET A O 1
ATOM 1634 N N . MET A 1 298 ? 6.666 32.380 20.058 1.00 52.67 334 MET A N 1
ATOM 1635 C CA . MET A 1 298 ? 6.409 32.971 18.750 1.00 53.94 334 MET A CA 1
ATOM 1636 C C . MET A 1 298 ? 5.549 34.218 18.879 1.00 52.10 334 MET A C 1
ATOM 1637 O O . MET A 1 298 ? 5.346 34.960 17.915 1.00 54.46 334 MET A O 1
ATOM 1642 N N . VAL A 1 299 ? 5.021 34.431 20.073 1.00 51.23 335 VAL A N 1
ATOM 1643 C CA . VAL A 1 299 ? 4.259 35.637 20.345 1.00 47.01 335 VAL A CA 1
ATOM 1644 C C . VAL A 1 299 ? 5.186 36.840 20.423 1.00 44.78 335 VAL A C 1
ATOM 1645 O O . VAL A 1 299 ? 6.111 36.856 21.237 1.00 45.19 335 VAL A O 1
ATOM 1649 N N . PRO A 1 300 ? 4.934 37.854 19.582 1.00 42.08 336 PRO A N 1
ATOM 1650 C CA . PRO A 1 300 ? 5.649 39.131 19.627 1.00 46.59 336 PRO A CA 1
ATOM 1651 C C . PRO A 1 300 ? 5.561 39.781 21.015 1.00 44.96 336 PRO A C 1
ATOM 1652 O O . PRO A 1 300 ? 4.466 39.987 21.531 1.00 42.63 336 PRO A O 1
ATOM 1656 N N . PRO A 1 301 ? 6.705 40.107 21.614 1.00 39.77 337 PRO A N 1
ATOM 1657 C CA . PRO A 1 301 ? 6.662 40.664 22.970 1.00 45.33 337 PRO A CA 1
ATOM 1658 C C . PRO A 1 301 ? 6.238 42.133 23.028 1.00 47.58 337 PRO A C 1
ATOM 1659 O O . PRO A 1 301 ? 6.410 42.880 22.057 1.00 47.63 337 PRO A O 1
ATOM 1663 N N . MET A 1 302 ? 5.656 42.521 24.160 1.00 49.96 338 MET A N 1
ATOM 1664 C CA . MET A 1 302 ? 5.504 43.932 24.510 1.00 46.82 338 MET A CA 1
ATOM 1665 C C . MET A 1 302 ? 6.855 44.498 24.807 1.00 44.61 338 MET A C 1
ATOM 1666 O O . MET A 1 302 ? 7.547 44.012 25.701 1.00 48.12 338 MET A O 1
ATOM 1671 N N . SER A 1 303 ? 7.229 45.527 24.069 1.00 46.28 339 SER A N 1
ATOM 1672 C CA . SER A 1 303 ? 8.500 46.193 24.287 1.00 44.77 339 SER A CA 1
ATOM 1673 C C . SER A 1 303 ? 8.619 46.716 25.725 1.00 42.50 339 SER A C 1
ATOM 1674 O O . SER A 1 303 ? 9.714 46.780 26.288 1.00 44.26 339 SER A O 1
ATOM 1677 N N . PHE A 1 304 ? 7.480 47.057 26.324 1.00 42.69 340 PHE A N 1
ATOM 1678 C CA . PHE A 1 304 ? 7.441 47.663 27.655 1.00 40.38 340 PHE A CA 1
ATOM 1679 C C . PHE A 1 304 ? 7.724 46.683 28.772 1.00 48.12 340 PHE A C 1
ATOM 1680 O O . PHE A 1 304 ? 8.208 47.054 29.850 1.00 47.16 340 PHE A O 1
ATOM 1688 N N . ARG A 1 305 ? 7.385 45.426 28.547 1.00 45.42 341 ARG A N 1
ATOM 1689 C CA . ARG A 1 305 ? 7.530 44.467 29.618 1.00 50.39 341 ARG A CA 1
ATOM 1690 C C . ARG A 1 305 ? 8.750 43.586 29.399 1.00 49.54 341 ARG A C 1
ATOM 1691 O O . ARG A 1 305 ? 8.842 42.491 29.949 1.00 46.91 341 ARG A O 1
ATOM 1699 N N . GLN A 1 306 ? 9.715 44.102 28.636 1.00 45.10 342 GLN A N 1
ATOM 1700 C CA . GLN A 1 306 ? 10.960 43.376 28.424 1.00 50.24 342 GLN A CA 1
ATOM 1701 C C . GLN A 1 306 ? 12.127 43.955 29.220 1.00 58.25 342 GLN A C 1
ATOM 1702 O O . GLN A 1 306 ? 11.972 44.905 29.996 1.00 59.12 342 GLN A O 1
ATOM 1707 N N . LEU A 1 307 ? 13.297 43.355 29.026 1.00 63.47 343 LEU A N 1
ATOM 1708 C CA . LEU A 1 307 ? 14.492 43.694 29.786 1.00 59.61 343 LEU A CA 1
ATOM 1709 C C . LEU A 1 307 ? 15.602 44.181 28.863 1.00 54.10 343 LEU A C 1
ATOM 1710 O O . LEU A 1 307 ? 16.290 45.153 29.164 1.00 66.82 343 LEU A O 1
#

Radius of gyration: 17.22 Å; Cα contacts (8 Å, |Δi|>4): 408; chains: 1; bounding box: 43×46×40 Å

Organism: Chlamydomonas reinhardtii (NCBI:txid3055)

Nearest PDB structures (foldseek):
  5b5x-assembly1_A-2  TM=1.004E+00  e=5.653E-49  Chlamydomonas reinhardtii
  5k5w-assembly1_B  TM=9.737E-01  e=6.009E-33  Chlamydomonas reinhardtii
  5k5w-assembly1_A  TM=9.732E-01  e=7.637E-27  Chlamydomonas reinhardtii
  5b5y-assembly1_A  TM=8.191E-01  e=3.411E-12  Phaeodactylum tricornutum
  5b60-assembly1_A-2  TM=7.769E-01  e=7.422E-12  Phaeodactylum tricornutum

InterPro domains:
  IPR040703 Limiting CO2-inducible protein B/C, beta carbonyic anhydrase domain [PF18599] (88-322)

B-factor: mean 49.43, std 10.04, range [29.36, 91.48]

Sequence (225 aa):
ILRYFPTALGVDDFMARTEIVLGGFGFTGDNTIAMTNLCRDEVTQVVKDKIEAAFGSSFNTNGLGAVLTCGVTGMKAGLSRERYVFFAFPHIAINACGALQKCLVELKAEGVDAAVRAPGLHDPIEPEYSILKQRLARRIRYEKLDPQLMDLPSLTALAERTISDDLEYLIEKAVNPATSDYAVITGVEIHNMEFIAPTKAYVVVNGVKTHLDLMMVPPMSFRQL